Protein AF-A0A7Y2BGX6-F1 (afdb_monomer_lite)

Structure (mmCIF, N/CA/C/O backbone):
data_AF-A0A7Y2BGX6-F1
#
_entry.id   AF-A0A7Y2BGX6-F1
#
loop_
_atom_site.group_PDB
_atom_site.id
_atom_site.type_symbol
_atom_site.label_atom_id
_atom_site.label_alt_id
_atom_site.label_comp_id
_atom_site.label_asym_id
_atom_site.label_entity_id
_atom_site.label_seq_id
_atom_site.pdbx_PDB_ins_code
_atom_site.Cartn_x
_atom_site.Cartn_y
_atom_site.Cartn_z
_atom_site.occupancy
_atom_site.B_iso_or_equiv
_atom_site.auth_seq_id
_atom_site.auth_comp_id
_atom_site.auth_asym_id
_atom_site.auth_atom_id
_atom_site.pdbx_PDB_model_num
ATOM 1 N N . MET A 1 1 ? -21.908 -2.019 11.540 1.00 71.81 1 MET A N 1
ATOM 2 C CA . MET A 1 1 ? -20.590 -1.595 12.063 1.00 71.81 1 MET A CA 1
ATOM 3 C C . MET A 1 1 ? -20.107 -0.478 11.155 1.00 71.81 1 MET A C 1
ATOM 5 O O . MET A 1 1 ? -20.328 -0.612 9.962 1.00 71.81 1 MET A O 1
ATOM 9 N N . LYS A 1 2 ? -19.570 0.630 11.680 1.00 83.19 2 LYS A N 1
ATOM 10 C CA . LYS A 1 2 ? -19.053 1.728 10.845 1.00 83.19 2 LYS A CA 1
ATOM 11 C C . LYS A 1 2 ? -17.544 1.564 10.708 1.00 83.19 2 LYS A C 1
ATOM 13 O O . LYS A 1 2 ? -16.878 1.396 11.729 1.00 83.19 2 LYS A O 1
ATOM 18 N N . ILE A 1 3 ? -17.047 1.589 9.479 1.00 94.38 3 ILE A N 1
ATOM 19 C CA . ILE A 1 3 ? -15.615 1.550 9.178 1.00 94.38 3 ILE A CA 1
ATOM 20 C C . ILE A 1 3 ? -15.182 2.973 8.829 1.00 94.38 3 ILE A C 1
ATOM 22 O O . ILE A 1 3 ? -15.895 3.662 8.109 1.00 94.38 3 ILE A O 1
ATOM 26 N N . LEU A 1 4 ? -14.036 3.409 9.346 1.00 96.56 4 LEU A N 1
ATOM 27 C CA . LEU A 1 4 ? -13.342 4.603 8.877 1.00 96.56 4 LEU A CA 1
ATOM 28 C C . LEU A 1 4 ? -12.047 4.161 8.206 1.00 96.56 4 LEU A C 1
ATOM 30 O O . LEU A 1 4 ? -11.083 3.790 8.878 1.00 96.56 4 LEU A O 1
ATOM 34 N N . ALA A 1 5 ? -12.036 4.191 6.879 1.00 97.50 5 ALA A N 1
ATOM 35 C CA . ALA A 1 5 ? -10.842 3.915 6.103 1.00 97.50 5 ALA A CA 1
ATOM 36 C C . ALA A 1 5 ? -10.111 5.214 5.765 1.00 97.50 5 ALA A C 1
ATOM 38 O O . ALA A 1 5 ? -10.728 6.194 5.351 1.00 97.50 5 ALA A O 1
ATOM 39 N N . THR A 1 6 ? -8.791 5.226 5.912 1.00 97.56 6 THR A N 1
ATOM 40 C CA . THR A 1 6 ? -7.989 6.413 5.607 1.00 97.56 6 THR A CA 1
ATOM 41 C C . THR A 1 6 ? -6.668 6.036 4.965 1.00 97.56 6 THR A C 1
ATOM 43 O O . THR A 1 6 ? -5.988 5.101 5.393 1.00 97.56 6 THR A O 1
ATOM 46 N N . ASP A 1 7 ? -6.282 6.800 3.944 1.00 96.75 7 ASP A N 1
ATOM 47 C CA . ASP A 1 7 ? -4.885 6.832 3.529 1.00 96.75 7 ASP A CA 1
ATOM 48 C C . ASP A 1 7 ? -4.059 7.540 4.612 1.00 96.75 7 ASP A C 1
ATOM 50 O O . ASP A 1 7 ? -4.585 8.328 5.406 1.00 96.75 7 ASP A O 1
ATOM 54 N N . LEU A 1 8 ? -2.764 7.246 4.666 1.00 95.56 8 LEU A N 1
ATOM 55 C CA . LEU A 1 8 ? -1.864 7.840 5.650 1.00 95.56 8 LEU A CA 1
ATOM 56 C C . LEU A 1 8 ? -1.175 9.070 5.074 1.00 95.56 8 LEU A C 1
ATOM 58 O O . LEU A 1 8 ? -1.427 10.195 5.506 1.00 95.56 8 LEU A O 1
ATOM 62 N N . ASP A 1 9 ? -0.313 8.857 4.085 1.00 92.12 9 ASP A N 1
ATOM 63 C CA . ASP A 1 9 ? 0.565 9.891 3.561 1.00 92.12 9 ASP A CA 1
ATOM 64 C C . ASP A 1 9 ? -0.229 11.015 2.892 1.00 92.12 9 ASP A C 1
ATOM 66 O O . ASP A 1 9 ? -0.981 10.801 1.941 1.00 92.12 9 ASP A O 1
ATOM 70 N N . ARG A 1 10 ? -0.022 12.242 3.382 1.00 89.12 10 ARG A N 1
ATOM 71 C CA . ARG A 1 10 ? -0.674 13.469 2.903 1.00 89.12 10 ARG A CA 1
ATOM 72 C C . ARG A 1 10 ? -2.207 13.442 2.997 1.00 89.12 10 ARG A C 1
ATOM 74 O O . ARG A 1 10 ? -2.858 14.211 2.295 1.00 89.12 10 ARG A O 1
ATOM 81 N N . THR A 1 11 ? -2.759 12.572 3.844 1.00 93.12 11 THR A N 1
ATOM 82 C CA . THR A 1 11 ? -4.194 12.500 4.158 1.00 93.12 11 THR A CA 1
ATOM 83 C C . THR A 1 11 ? -4.394 12.621 5.663 1.00 93.12 11 THR A C 1
ATOM 85 O O . THR A 1 11 ? -4.787 13.684 6.130 1.00 93.12 11 THR A O 1
ATOM 88 N N . LEU A 1 12 ? -4.062 11.574 6.426 1.00 95.56 12 LEU A N 1
ATOM 89 C CA . LEU A 1 12 ? -4.092 11.623 7.888 1.00 95.56 12 LEU A CA 1
ATOM 90 C C . LEU A 1 12 ? -2.796 12.202 8.458 1.00 95.56 12 LEU A C 1
ATOM 92 O O . LEU A 1 12 ? -2.822 13.017 9.375 1.00 95.56 12 LEU A O 1
ATOM 96 N N . LEU A 1 13 ? -1.651 11.775 7.918 1.00 94.69 13 LEU A N 1
ATOM 97 C CA . LEU A 1 13 ? -0.353 12.180 8.436 1.00 94.69 13 LEU A CA 1
ATOM 98 C C . LEU A 1 13 ? 0.013 13.582 7.931 1.00 94.69 13 LEU A C 1
ATOM 100 O O . LEU A 1 13 ? -0.061 13.832 6.720 1.00 94.69 13 LEU A O 1
ATOM 104 N N . PRO A 1 14 ? 0.501 14.474 8.813 1.00 92.38 14 PRO A N 1
ATOM 105 C CA . PRO A 1 14 ? 0.907 15.839 8.478 1.00 92.38 14 PRO A CA 1
ATOM 106 C C . PRO A 1 14 ? 2.277 15.873 7.786 1.00 92.38 14 PRO A C 1
ATOM 108 O O . PRO A 1 14 ? 3.202 16.580 8.173 1.00 92.38 14 PRO A O 1
ATOM 111 N N . ASN A 1 15 ? 2.432 15.057 6.749 1.00 89.25 15 ASN A N 1
ATOM 112 C CA . ASN A 1 15 ? 3.689 14.825 6.061 1.00 89.25 15 ASN A CA 1
ATOM 113 C C . ASN A 1 15 ? 3.653 15.353 4.602 1.00 89.25 15 ASN A C 1
ATOM 115 O O . ASN A 1 15 ? 4.488 15.017 3.757 1.00 89.25 15 ASN A O 1
ATOM 119 N N . GLY A 1 16 ? 2.698 16.239 4.317 1.00 86.50 16 GLY A N 1
ATOM 120 C CA . GLY A 1 16 ? 2.618 17.024 3.087 1.00 86.50 16 GLY A CA 1
ATOM 121 C C . GLY A 1 16 ? 3.375 18.352 3.161 1.00 86.50 16 GLY A C 1
ATOM 122 O O . GLY A 1 16 ? 4.200 18.572 4.038 1.00 86.50 16 GLY A O 1
ATOM 123 N N . HIS A 1 17 ? 3.087 19.231 2.201 1.00 84.69 17 HIS A N 1
ATOM 124 C CA . HIS A 1 17 ? 3.597 20.608 2.155 1.00 84.69 17 HIS A CA 1
ATOM 125 C C . HIS A 1 17 ? 2.660 21.618 2.837 1.00 84.69 17 HIS A C 1
ATOM 127 O O . HIS A 1 17 ? 3.011 22.788 2.962 1.00 84.69 17 HIS A O 1
ATOM 133 N N . TRP A 1 18 ? 1.461 21.180 3.225 1.00 85.31 18 TRP A N 1
ATOM 134 C CA . TRP A 1 18 ? 0.474 22.005 3.912 1.00 85.31 18 TRP A CA 1
ATOM 135 C C . TRP A 1 18 ? 0.795 22.104 5.400 1.00 85.31 18 TRP A C 1
ATOM 137 O O . TRP A 1 18 ? 1.316 21.157 5.991 1.00 85.31 18 TRP A O 1
ATOM 147 N N . GLU A 1 19 ? 0.458 23.247 5.994 1.00 89.56 19 GLU A N 1
ATOM 148 C CA . GLU A 1 19 ? 0.532 23.435 7.439 1.00 89.56 19 GLU A CA 1
ATOM 149 C C . GLU A 1 19 ? -0.406 22.447 8.141 1.00 89.56 19 GLU A C 1
ATOM 151 O O . GLU A 1 19 ? -1.553 22.253 7.734 1.00 89.56 19 GLU A O 1
ATOM 156 N N . ALA A 1 20 ? 0.114 21.791 9.172 1.00 90.31 20 ALA A N 1
ATOM 157 C CA . ALA A 1 20 ? -0.626 20.812 9.942 1.00 90.31 20 ALA A CA 1
ATOM 158 C C . ALA A 1 20 ? -1.465 21.500 11.017 1.00 90.31 20 ALA A C 1
ATOM 160 O O . ALA A 1 20 ? -0.958 22.363 11.734 1.00 90.31 20 ALA A O 1
ATOM 161 N N . ASP A 1 21 ? -2.711 21.061 11.192 1.00 93.25 21 ASP A N 1
ATOM 162 C CA . ASP A 1 21 ? -3.453 21.384 12.406 1.00 93.25 21 ASP A CA 1
ATOM 163 C C . ASP A 1 21 ? -2.828 20.604 13.580 1.00 93.25 21 ASP A C 1
ATOM 165 O O . ASP A 1 21 ? -2.832 19.365 13.561 1.00 93.25 21 ASP A O 1
ATOM 169 N N . PRO A 1 22 ? -2.287 21.290 14.606 1.00 92.56 22 PRO A N 1
ATOM 170 C CA . PRO A 1 22 ? -1.609 20.638 15.721 1.00 92.56 22 PRO A CA 1
ATOM 171 C C . PRO A 1 22 ? -2.530 19.738 16.561 1.00 92.56 22 PRO A C 1
ATOM 173 O O . PRO A 1 22 ? -2.028 18.928 17.338 1.00 92.56 22 PRO A O 1
ATOM 176 N N . GLN A 1 23 ? -3.856 19.858 16.432 1.00 96.00 23 GLN A N 1
ATOM 177 C CA . GLN A 1 23 ? -4.830 19.055 17.177 1.00 96.00 23 GLN A CA 1
ATOM 178 C C . GLN A 1 23 ? -5.384 17.871 16.379 1.00 96.00 23 GLN A C 1
ATOM 180 O O . GLN A 1 23 ? -5.969 16.972 16.980 1.00 96.00 23 GLN A O 1
ATOM 185 N N . ALA A 1 24 ? -5.192 17.821 15.056 1.00 95.94 24 ALA A N 1
ATOM 186 C CA . ALA A 1 24 ? -5.870 16.847 14.196 1.00 95.94 24 ALA A CA 1
ATOM 187 C C . ALA A 1 24 ? -5.604 15.385 14.591 1.00 95.94 24 ALA A C 1
ATOM 189 O O . ALA A 1 24 ? -6.547 14.605 14.700 1.00 95.94 24 ALA A O 1
ATOM 190 N N . ILE A 1 25 ? -4.345 15.012 14.849 1.00 97.44 25 ILE A N 1
ATOM 191 C CA . ILE A 1 25 ? -4.000 13.636 15.245 1.00 97.44 25 ILE A CA 1
ATOM 192 C C . ILE A 1 25 ? -4.562 13.297 16.630 1.00 97.44 25 ILE A C 1
ATOM 194 O O . ILE A 1 25 ? -5.117 12.216 16.821 1.00 97.44 25 ILE A O 1
ATOM 198 N N . ALA A 1 26 ? -4.463 14.225 17.586 1.00 97.75 26 ALA A N 1
ATOM 199 C CA . ALA A 1 26 ? -4.995 14.023 18.930 1.00 97.75 26 ALA A CA 1
ATOM 200 C C . ALA A 1 26 ? -6.518 13.814 18.898 1.00 97.75 26 ALA A C 1
ATOM 202 O O . ALA A 1 26 ? -7.012 12.840 19.464 1.00 97.75 26 ALA A O 1
ATOM 203 N N . LEU A 1 27 ? -7.237 14.662 18.158 1.00 97.88 27 LEU A N 1
ATOM 204 C CA . LEU A 1 27 ? -8.684 14.555 17.971 1.00 97.88 27 LEU A CA 1
ATOM 205 C C . LEU A 1 27 ? -9.074 13.283 17.212 1.00 97.88 27 LEU A C 1
ATOM 207 O O . LEU A 1 27 ? -10.037 12.623 17.589 1.00 97.88 27 LEU A O 1
ATOM 211 N N . PHE A 1 28 ? -8.330 12.901 16.169 1.00 97.94 28 PHE A N 1
ATOM 212 C CA . PHE A 1 28 ? -8.563 11.644 15.454 1.00 97.94 28 PHE A CA 1
ATOM 213 C C . PHE A 1 28 ? -8.460 10.442 16.400 1.00 97.94 28 PHE A C 1
ATOM 215 O O . PHE A 1 28 ? -9.344 9.582 16.417 1.00 97.94 28 PHE A O 1
ATOM 222 N N . ASN A 1 29 ? -7.409 10.394 17.221 1.00 98.00 29 ASN A N 1
ATOM 223 C CA . ASN A 1 29 ? -7.216 9.329 18.198 1.00 98.00 29 A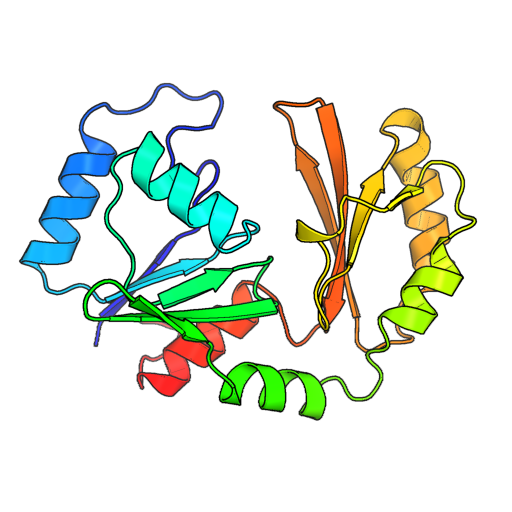SN A CA 1
ATOM 224 C C . ASN A 1 29 ? -8.354 9.300 19.226 1.00 98.00 29 ASN A C 1
ATOM 226 O O . ASN A 1 29 ? -8.940 8.244 19.453 1.00 98.00 29 ASN A O 1
ATOM 230 N N . GLU A 1 30 ? -8.678 10.450 19.821 1.00 98.06 30 GLU A N 1
ATOM 231 C CA . GLU A 1 30 ? -9.719 10.582 20.844 1.00 98.06 30 GLU A CA 1
ATOM 232 C C . GLU A 1 30 ? -11.091 10.158 20.309 1.00 98.06 30 GLU A C 1
ATOM 234 O O . GLU A 1 30 ? -11.703 9.231 20.840 1.00 98.06 30 GLU A O 1
ATOM 239 N N . LEU A 1 31 ? -11.535 10.758 19.202 1.0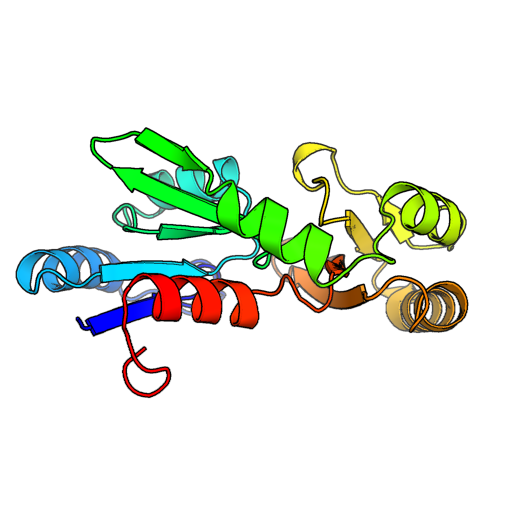0 97.12 31 LEU A N 1
ATOM 240 C CA . LEU A 1 31 ? -12.875 10.541 18.655 1.00 97.12 31 LEU A CA 1
ATOM 241 C C . LEU A 1 31 ? -13.070 9.114 18.133 1.00 97.12 31 LEU A C 1
ATOM 243 O O . LEU A 1 31 ? -14.149 8.536 18.282 1.00 97.12 31 LEU A O 1
ATOM 247 N N . THR A 1 32 ? -12.043 8.511 17.525 1.00 96.81 32 THR A N 1
ATOM 248 C CA . THR A 1 32 ? -12.155 7.123 17.048 1.00 96.81 32 THR A CA 1
ATOM 249 C C . THR A 1 32 ? -12.242 6.129 18.202 1.00 96.81 32 THR A C 1
ATOM 251 O O . THR A 1 32 ? -12.988 5.156 18.092 1.00 96.81 32 THR A O 1
ATOM 254 N N . VAL A 1 33 ? -11.539 6.370 19.316 1.00 95.38 33 VAL A N 1
ATOM 255 C CA . VAL A 1 33 ? -11.660 5.556 20.536 1.00 95.38 33 VAL A CA 1
ATOM 256 C C . VAL A 1 33 ? -13.019 5.770 21.201 1.00 95.38 33 VAL A C 1
ATOM 258 O O . VAL A 1 33 ? -13.712 4.791 21.470 1.00 95.38 33 VAL A O 1
ATOM 261 N N . GLU A 1 34 ? -13.424 7.023 21.428 1.00 96.44 34 GLU A N 1
ATOM 262 C CA . GLU A 1 34 ? -14.679 7.372 22.111 1.00 96.44 34 GLU A CA 1
ATOM 263 C C . GLU A 1 34 ? -15.897 6.746 21.420 1.00 96.44 34 GLU A C 1
ATOM 265 O O . GLU A 1 34 ? -16.788 6.199 22.072 1.00 96.44 34 GLU A O 1
ATOM 270 N N . HIS A 1 35 ? -15.916 6.769 20.087 1.00 94.75 35 HIS A N 1
ATOM 271 C CA . HIS A 1 35 ? -17.014 6.210 19.306 1.00 94.75 35 HIS A CA 1
ATOM 272 C C . HIS A 1 35 ? -16.872 4.716 18.991 1.00 94.75 35 HIS A C 1
ATOM 274 O O . HIS A 1 35 ? -17.740 4.171 18.303 1.00 94.75 35 HIS A O 1
ATOM 280 N N . GLY A 1 36 ? -15.806 4.049 19.451 1.00 93.62 36 GLY A N 1
ATOM 281 C CA . GLY A 1 36 ? -15.526 2.655 19.093 1.00 93.62 36 GLY A CA 1
ATOM 282 C C . GLY A 1 36 ? -15.468 2.447 17.576 1.00 93.62 36 GLY A C 1
ATOM 283 O O . GLY A 1 36 ? -16.001 1.467 17.056 1.00 93.62 36 GLY A O 1
ATOM 284 N N . THR A 1 37 ? -14.908 3.422 16.855 1.00 94.94 37 THR A N 1
ATOM 285 C CA . THR A 1 37 ? -14.811 3.397 15.392 1.00 94.94 37 THR A CA 1
ATOM 286 C C . THR A 1 37 ? -13.795 2.348 14.972 1.00 94.94 37 THR A C 1
ATOM 288 O O . THR A 1 37 ? -12.675 2.354 15.474 1.00 94.94 37 THR A O 1
ATOM 291 N N . PHE A 1 38 ? -14.171 1.497 14.016 1.00 96.56 38 PHE A N 1
ATOM 292 C CA . PHE A 1 38 ? -13.247 0.543 13.418 1.00 96.56 38 PHE A CA 1
ATOM 293 C C . PHE A 1 38 ? -12.412 1.235 12.344 1.00 96.56 38 PHE A C 1
ATOM 295 O O . PHE A 1 38 ? -12.936 1.635 11.300 1.00 96.56 38 PHE A O 1
ATOM 302 N N . VAL A 1 39 ? -11.128 1.416 12.615 1.00 97.88 39 VAL A N 1
ATOM 303 C CA . VAL A 1 39 ? -10.200 2.179 11.785 1.00 97.88 39 VAL A CA 1
ATOM 304 C C . VAL A 1 39 ? -9.405 1.237 10.891 1.00 97.88 39 VAL A C 1
ATOM 306 O O . VAL A 1 39 ? -8.780 0.285 11.358 1.00 97.88 39 VAL A O 1
ATOM 309 N N . VAL A 1 40 ? -9.375 1.549 9.596 1.00 98.50 40 VAL A N 1
ATOM 310 C CA . VAL A 1 40 ? -8.575 0.831 8.602 1.00 98.50 40 VAL A CA 1
ATOM 311 C C . VAL A 1 40 ? -7.580 1.797 7.971 1.00 98.50 40 VAL A C 1
ATOM 313 O O . VAL A 1 40 ? -7.966 2.775 7.329 1.00 98.50 40 VAL A O 1
ATOM 316 N N . TYR A 1 41 ? -6.287 1.520 8.115 1.00 98.69 41 TYR A N 1
ATOM 317 C CA . TYR A 1 41 ? -5.254 2.249 7.378 1.00 98.69 41 TYR A CA 1
ATOM 318 C C . TYR A 1 41 ? -5.039 1.606 6.017 1.00 98.69 41 TYR A C 1
ATOM 320 O O . TYR A 1 41 ? -4.803 0.405 5.929 1.00 98.69 41 TYR A O 1
ATOM 328 N N . VAL A 1 42 ? -5.106 2.408 4.955 1.00 98.19 42 VAL A N 1
ATOM 329 C CA . VAL A 1 42 ? -4.964 1.954 3.567 1.00 98.19 42 VAL A CA 1
ATOM 330 C C . VAL A 1 42 ? -3.805 2.698 2.905 1.00 98.19 42 VAL A C 1
ATOM 332 O O . VAL A 1 42 ? -3.977 3.751 2.295 1.00 98.19 42 VAL A O 1
ATOM 335 N N . THR A 1 43 ? -2.593 2.155 3.023 1.00 96.88 43 THR A N 1
ATOM 336 C CA . THR A 1 43 ? -1.341 2.872 2.737 1.00 96.88 43 THR A CA 1
ATOM 337 C C . THR A 1 43 ? -0.426 2.136 1.754 1.00 96.88 43 THR A C 1
ATOM 339 O O . THR A 1 43 ? -0.519 0.930 1.536 1.00 96.88 43 THR A O 1
ATOM 342 N N . GLY A 1 44 ? 0.471 2.893 1.115 1.00 94.62 44 GLY A N 1
ATOM 343 C CA . GLY A 1 44 ? 1.578 2.336 0.334 1.00 94.62 44 GLY A CA 1
ATOM 344 C C . GLY A 1 44 ? 2.735 1.815 1.196 1.00 94.62 44 GLY A C 1
ATOM 345 O O . GLY A 1 44 ? 3.560 1.047 0.699 1.00 94.62 44 GLY A O 1
ATOM 346 N N . ARG A 1 45 ? 2.785 2.220 2.474 1.00 94.75 45 ARG A N 1
ATOM 347 C CA . ARG A 1 45 ? 3.802 1.811 3.448 1.00 94.75 45 ARG A CA 1
ATOM 348 C C . ARG A 1 45 ? 3.729 0.311 3.727 1.00 94.75 45 ARG A C 1
ATOM 350 O O . ARG A 1 45 ? 2.643 -0.265 3.788 1.00 94.75 45 ARG A O 1
ATOM 357 N N . ASN A 1 46 ? 4.892 -0.300 3.936 1.00 96.00 46 ASN A N 1
ATOM 358 C CA . ASN A 1 46 ? 4.981 -1.621 4.553 1.00 96.00 46 ASN A CA 1
ATOM 359 C C . ASN A 1 46 ? 4.730 -1.506 6.074 1.00 96.00 46 ASN A C 1
ATOM 361 O O . ASN A 1 46 ? 4.512 -0.407 6.601 1.00 96.00 46 ASN A O 1
ATOM 365 N N . LEU A 1 47 ? 4.739 -2.638 6.782 1.00 97.12 47 LEU A N 1
ATOM 366 C CA . LEU A 1 47 ? 4.487 -2.668 8.227 1.00 97.12 47 LEU A CA 1
ATOM 367 C C . LEU A 1 47 ? 5.482 -1.795 9.007 1.00 97.12 47 LEU A C 1
ATOM 369 O O . LEU A 1 47 ? 5.062 -0.944 9.784 1.00 97.12 47 LEU A O 1
ATOM 373 N N . ASP A 1 48 ? 6.780 -1.944 8.747 1.00 96.88 48 ASP A N 1
ATOM 374 C CA . ASP A 1 48 ? 7.827 -1.230 9.485 1.00 96.88 48 ASP A CA 1
ATOM 375 C C . ASP A 1 48 ? 7.738 0.291 9.292 1.00 96.88 48 ASP A C 1
ATOM 377 O O . ASP A 1 48 ? 7.895 1.063 10.237 1.00 96.88 48 ASP A O 1
ATOM 381 N N . LEU A 1 49 ? 7.450 0.749 8.070 1.00 95.75 49 LEU A N 1
ATOM 382 C CA . LEU A 1 49 ? 7.228 2.167 7.772 1.00 95.75 49 LEU A CA 1
ATOM 383 C C . LEU A 1 49 ? 5.921 2.698 8.363 1.00 95.75 49 LEU A C 1
ATOM 385 O O . LEU A 1 49 ? 5.804 3.906 8.582 1.00 95.75 49 LEU A O 1
ATOM 389 N N . THR A 1 50 ? 4.936 1.827 8.575 1.00 97.88 50 THR A N 1
ATOM 390 C CA . THR A 1 50 ? 3.677 2.181 9.235 1.00 97.88 50 THR A CA 1
ATOM 391 C C . THR A 1 50 ? 3.896 2.334 10.737 1.00 97.88 50 THR A C 1
ATOM 393 O O . THR A 1 50 ? 3.509 3.360 11.282 1.00 97.88 50 THR A O 1
ATOM 396 N N . GLU A 1 51 ? 4.597 1.399 11.383 1.00 98.19 51 GLU A N 1
ATOM 397 C CA . GLU A 1 51 ? 4.975 1.496 12.802 1.00 98.19 51 GLU A CA 1
ATOM 398 C C . GLU A 1 51 ? 5.808 2.748 13.088 1.00 98.19 51 GLU A C 1
ATOM 400 O O . GLU A 1 51 ? 5.474 3.519 13.983 1.00 98.19 51 GLU A O 1
ATOM 405 N N . LYS A 1 52 ? 6.825 3.030 12.262 1.00 97.88 52 LYS A N 1
ATOM 406 C CA . LYS A 1 52 ? 7.619 4.263 12.391 1.00 97.88 52 LYS A CA 1
ATOM 407 C C . LYS A 1 52 ? 6.762 5.522 12.286 1.00 97.88 52 LYS A C 1
ATOM 409 O O . LYS A 1 52 ? 7.001 6.472 13.016 1.00 97.88 52 LYS A O 1
ATOM 414 N N . ALA A 1 53 ? 5.769 5.542 11.394 1.00 97.12 53 ALA A N 1
ATOM 415 C CA . ALA A 1 53 ? 4.858 6.680 11.278 1.00 97.12 53 ALA A CA 1
ATOM 416 C C . ALA A 1 53 ? 3.909 6.794 12.477 1.00 97.12 53 ALA A C 1
ATOM 418 O O . ALA A 1 53 ? 3.632 7.899 12.933 1.00 97.12 53 ALA A O 1
ATOM 419 N N . ILE A 1 54 ? 3.412 5.667 12.985 1.00 98.06 54 ILE A N 1
ATOM 420 C CA . ILE A 1 54 ? 2.601 5.621 14.203 1.00 98.06 54 ILE A CA 1
ATOM 421 C C . ILE A 1 54 ? 3.379 6.227 15.376 1.00 98.06 54 ILE A C 1
ATOM 423 O O . ILE A 1 54 ? 2.865 7.116 16.052 1.00 98.06 54 ILE A O 1
ATOM 427 N N . GLU A 1 55 ? 4.638 5.825 15.555 1.00 98.12 55 GLU A N 1
ATOM 428 C CA . GLU A 1 55 ? 5.526 6.362 16.588 1.00 98.12 55 GLU A CA 1
ATOM 429 C C . GLU A 1 55 ? 5.860 7.847 16.363 1.00 98.12 55 GLU A C 1
ATOM 431 O O . GLU A 1 55 ? 5.721 8.655 17.279 1.00 98.12 55 GLU A O 1
ATOM 436 N N . GLU A 1 56 ? 6.254 8.226 15.142 1.00 96.94 56 GLU A N 1
ATOM 437 C CA . GLU A 1 56 ? 6.667 9.592 14.788 1.00 96.94 56 GLU A CA 1
ATOM 438 C C . GLU A 1 56 ? 5.533 10.609 14.958 1.00 96.94 56 GLU A C 1
ATOM 440 O O . GLU A 1 56 ? 5.739 11.686 15.517 1.00 96.94 56 GLU A O 1
ATOM 445 N N . PHE A 1 57 ? 4.336 10.284 14.463 1.00 96.38 57 PHE A N 1
ATOM 446 C CA . PHE A 1 57 ? 3.204 11.212 14.444 1.00 96.38 57 PHE A CA 1
ATOM 447 C C . PHE A 1 57 ? 2.275 11.054 15.650 1.00 96.38 57 PHE A C 1
ATOM 449 O O . PHE A 1 57 ? 1.374 11.872 15.824 1.00 96.38 57 PHE A O 1
ATOM 456 N N . GLY A 1 58 ? 2.466 10.021 16.476 1.00 97.06 58 GLY A N 1
ATOM 457 C CA . GLY A 1 58 ? 1.614 9.740 17.631 1.00 97.06 58 GLY A CA 1
ATOM 458 C C . GLY A 1 58 ? 0.171 9.397 17.255 1.00 97.06 58 GLY A C 1
ATOM 459 O O . GLY A 1 58 ? -0.741 9.586 18.060 1.00 97.06 58 GLY A O 1
ATOM 460 N N . VAL A 1 59 ? -0.067 8.933 16.026 1.00 97.81 59 VAL A N 1
ATOM 461 C CA . VAL A 1 59 ? -1.388 8.460 15.601 1.00 97.81 59 VAL A CA 1
ATOM 462 C C . VAL A 1 59 ? -1.632 7.071 16.188 1.00 97.81 59 VAL A C 1
ATOM 464 O O . VAL A 1 59 ? -0.709 6.271 16.278 1.00 97.81 59 VAL A O 1
ATOM 467 N N . ARG A 1 60 ? -2.856 6.756 16.616 1.00 9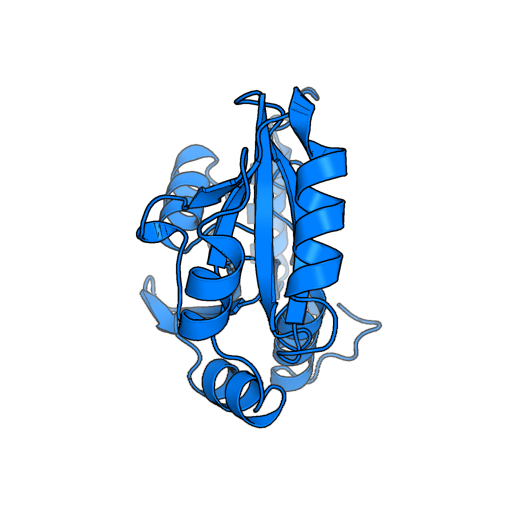7.38 60 ARG A N 1
ATOM 468 C CA . ARG A 1 60 ? -3.170 5.441 17.191 1.00 97.38 60 ARG A CA 1
ATOM 469 C C . ARG A 1 60 ? -2.918 4.312 16.190 1.00 97.38 60 ARG A C 1
ATOM 471 O O . ARG A 1 60 ? -3.002 4.510 14.976 1.00 97.38 60 ARG A O 1
ATOM 478 N N . HIS A 1 61 ? -2.724 3.097 16.692 1.00 98.44 61 HIS A N 1
ATOM 479 C CA . HIS A 1 61 ? -2.820 1.904 15.855 1.00 98.44 61 HIS A CA 1
ATOM 480 C C . HIS A 1 61 ? -4.249 1.748 15.292 1.00 98.44 61 HIS A C 1
ATOM 482 O O . HIS A 1 61 ? -5.225 2.028 16.009 1.00 98.44 61 HIS A O 1
ATOM 488 N N . PRO A 1 62 ? -4.390 1.334 14.018 1.00 98.25 62 PRO A N 1
ATOM 489 C CA . PRO A 1 62 ? -5.681 0.992 13.434 1.00 98.25 62 PRO A CA 1
ATOM 490 C C . PRO A 1 62 ? -6.098 -0.412 13.889 1.00 98.25 62 PRO A C 1
ATOM 492 O O . PRO A 1 62 ? -5.278 -1.161 14.412 1.00 98.25 62 PRO A O 1
ATOM 495 N N . ASP A 1 63 ? -7.338 -0.806 13.624 1.00 98.19 63 ASP A N 1
ATOM 496 C CA . ASP A 1 63 ? -7.769 -2.195 13.810 1.00 98.19 63 ASP A CA 1
ATOM 497 C C . ASP A 1 63 ? -7.239 -3.090 12.674 1.00 98.19 63 ASP A C 1
ATOM 499 O O . ASP A 1 63 ? -6.880 -4.253 12.883 1.00 98.19 63 ASP A O 1
ATOM 503 N N . VAL A 1 64 ? -7.136 -2.533 11.459 1.00 98.50 64 VAL A N 1
ATOM 504 C CA . VAL A 1 64 ? -6.605 -3.220 10.272 1.00 98.50 64 VAL A CA 1
ATOM 505 C C . VAL A 1 64 ? -5.651 -2.321 9.490 1.00 98.50 64 VAL A C 1
ATOM 507 O O . VAL A 1 64 ? -5.911 -1.140 9.263 1.00 98.50 64 VAL A O 1
ATOM 510 N N . LEU A 1 65 ? -4.561 -2.912 9.008 1.00 98.75 65 LEU A N 1
ATOM 511 C CA . LEU A 1 65 ? -3.628 -2.313 8.063 1.00 98.75 65 LEU A CA 1
ATOM 512 C C . LEU A 1 65 ? -3.740 -3.015 6.707 1.00 98.75 65 LEU A C 1
ATOM 514 O O . LEU A 1 65 ? -3.313 -4.158 6.561 1.00 98.75 65 LEU A O 1
ATOM 518 N N . CYS A 1 66 ? -4.248 -2.297 5.709 1.00 98.62 66 CYS A N 1
ATOM 519 C CA . CYS A 1 66 ? -4.050 -2.587 4.292 1.00 98.62 66 CYS A CA 1
ATOM 520 C C . CYS A 1 66 ? -2.751 -1.895 3.847 1.00 98.62 66 CYS A C 1
ATOM 522 O O . CYS A 1 66 ? -2.749 -0.714 3.485 1.00 98.62 66 CYS A O 1
ATOM 524 N N . GLY A 1 67 ? -1.636 -2.615 3.949 1.00 97.69 67 GLY A N 1
ATOM 525 C CA . GLY A 1 67 ? -0.297 -2.112 3.645 1.00 97.69 67 GLY A CA 1
ATOM 526 C C . GLY A 1 67 ? 0.137 -2.431 2.220 1.00 97.69 67 GLY A C 1
ATOM 527 O O . GLY A 1 67 ? -0.579 -3.081 1.455 1.00 97.69 67 GLY A O 1
ATOM 528 N N . ASP A 1 68 ? 1.338 -1.985 1.858 1.00 97.06 68 ASP A N 1
ATOM 529 C CA . ASP A 1 68 ? 1.986 -2.332 0.591 1.00 97.06 68 ASP A CA 1
ATOM 530 C C . ASP A 1 68 ? 1.086 -2.088 -0.632 1.00 97.06 68 ASP A C 1
ATOM 532 O O . ASP A 1 68 ? 0.972 -2.927 -1.525 1.00 97.06 68 ASP A O 1
ATOM 536 N N . VAL A 1 69 ? 0.411 -0.933 -0.659 1.00 96.50 69 VAL A N 1
ATOM 537 C CA . VAL A 1 69 ? -0.517 -0.528 -1.735 1.00 96.50 69 VAL A CA 1
ATOM 538 C C . VAL A 1 69 ? -1.735 -1.468 -1.852 1.00 96.50 69 VAL A C 1
ATOM 540 O O . VAL A 1 69 ? -2.386 -1.539 -2.890 1.00 96.50 69 VAL A O 1
ATOM 543 N N . GLY A 1 70 ? -2.084 -2.157 -0.762 1.00 97.12 70 GLY A N 1
ATOM 544 C CA . GLY A 1 70 ? -3.187 -3.119 -0.677 1.00 97.12 70 GLY A CA 1
ATOM 545 C C . GLY A 1 70 ? -2.784 -4.570 -0.947 1.00 97.12 70 GLY A C 1
ATOM 546 O O . GLY A 1 70 ? -3.644 -5.438 -1.041 1.00 97.12 70 GLY A O 1
ATOM 547 N N . THR A 1 71 ? -1.490 -4.867 -1.064 1.00 97.81 71 THR A N 1
ATOM 548 C CA . THR A 1 71 ? -1.017 -6.246 -1.289 1.00 97.81 71 THR A CA 1
ATOM 549 C C . THR A 1 71 ? -0.837 -7.047 -0.011 1.00 97.81 71 THR A C 1
ATOM 551 O O . THR A 1 71 ? -0.690 -8.264 -0.074 1.00 97.81 71 THR A O 1
ATOM 554 N N . THR A 1 72 ? -0.912 -6.394 1.150 1.00 98.19 72 THR A N 1
ATOM 555 C CA . THR A 1 72 ? -0.886 -7.060 2.450 1.00 98.19 72 THR A CA 1
ATOM 556 C C . THR A 1 72 ? -2.021 -6.563 3.340 1.00 98.19 72 THR A C 1
ATOM 558 O O . THR A 1 72 ? -2.357 -5.378 3.332 1.00 98.19 72 THR A O 1
ATOM 561 N N . ILE A 1 73 ? -2.607 -7.471 4.125 1.00 98.69 73 ILE A N 1
ATOM 562 C CA . ILE A 1 73 ? -3.614 -7.156 5.144 1.00 98.69 73 ILE A CA 1
ATOM 563 C C . ILE A 1 73 ? -3.155 -7.737 6.479 1.00 98.69 73 ILE A C 1
ATOM 565 O O . ILE A 1 73 ? -2.712 -8.887 6.550 1.00 98.69 73 ILE A O 1
ATOM 569 N N . ARG A 1 74 ? -3.222 -6.925 7.537 1.00 98.62 74 ARG A N 1
ATOM 570 C CA . ARG A 1 74 ? -2.900 -7.329 8.911 1.00 98.62 74 ARG A CA 1
ATOM 571 C C . ARG A 1 74 ? -3.928 -6.778 9.886 1.00 98.62 74 ARG A C 1
ATOM 573 O O . ARG A 1 74 ? -4.322 -5.623 9.757 1.00 98.62 74 ARG A O 1
ATOM 580 N N . THR A 1 75 ? -4.298 -7.568 10.883 1.00 98.38 75 THR A N 1
ATOM 581 C CA . THR A 1 75 ? -5.103 -7.116 12.024 1.00 98.38 75 THR A CA 1
ATOM 582 C C . THR A 1 75 ? -4.188 -6.752 13.184 1.00 98.38 75 THR A C 1
ATOM 584 O O . THR A 1 75 ? -3.193 -7.447 13.424 1.00 98.38 75 THR A O 1
ATOM 587 N N . TYR A 1 76 ? -4.524 -5.689 13.907 1.00 98.25 76 TYR A N 1
ATOM 588 C CA . TYR A 1 76 ? -3.849 -5.320 15.146 1.00 98.25 76 TYR A CA 1
ATOM 589 C C . TYR A 1 76 ? -4.728 -5.682 16.337 1.00 98.25 76 TYR A C 1
ATOM 591 O O . TYR A 1 76 ? -5.853 -5.202 16.443 1.00 98.25 76 TYR A O 1
ATOM 599 N N . ASP A 1 77 ? -4.215 -6.518 17.234 1.00 95.69 77 ASP A N 1
ATOM 600 C CA . ASP A 1 77 ? -4.912 -6.879 18.467 1.00 95.69 77 ASP A CA 1
ATOM 601 C C . ASP A 1 77 ? -3.911 -7.137 19.596 1.00 95.69 77 ASP A C 1
ATOM 603 O O . ASP A 1 77 ? -2.838 -7.704 19.373 1.00 95.69 77 ASP A O 1
ATOM 607 N N . GLU A 1 78 ? -4.242 -6.686 20.806 1.00 93.56 78 GLU A N 1
ATOM 608 C CA . GLU A 1 78 ? -3.402 -6.810 22.010 1.00 93.56 78 GLU A CA 1
ATOM 609 C C . GLU A 1 78 ? -1.914 -6.451 21.797 1.00 93.56 78 GLU A C 1
ATOM 611 O O . GLU A 1 78 ? -1.007 -7.116 22.308 1.00 93.56 78 GLU A O 1
ATOM 616 N N . GLY A 1 79 ? -1.636 -5.407 21.011 1.00 94.38 79 GLY A N 1
ATOM 617 C CA . GLY A 1 79 ? -0.266 -4.969 20.742 1.00 94.38 79 GLY A CA 1
ATOM 618 C C . GLY A 1 79 ? 0.490 -5.804 19.704 1.00 94.38 79 GLY A C 1
ATOM 619 O O . GLY A 1 79 ? 1.712 -5.692 19.608 1.00 94.38 79 GLY A O 1
ATOM 620 N N . ARG A 1 80 ? -0.194 -6.675 18.952 1.00 97.00 80 ARG A N 1
ATOM 621 C CA . ARG A 1 80 ? 0.421 -7.586 17.979 1.00 97.00 80 ARG A CA 1
ATOM 622 C C . ARG A 1 80 ? -0.242 -7.489 16.613 1.00 97.00 80 ARG A C 1
ATOM 624 O O . ARG A 1 80 ? -1.461 -7.438 16.492 1.00 97.00 80 ARG A O 1
ATOM 631 N N . TRP A 1 81 ? 0.588 -7.572 15.577 1.00 98.25 81 TRP A N 1
ATOM 632 C CA . TRP A 1 81 ? 0.139 -7.712 14.197 1.00 98.25 81 TRP A CA 1
ATOM 633 C C . TRP A 1 81 ? -0.007 -9.174 13.807 1.00 98.25 81 TRP A C 1
ATOM 635 O O . TRP A 1 81 ? 0.929 -9.958 13.968 1.00 98.25 81 TRP A O 1
ATOM 645 N N . THR A 1 82 ? -1.147 -9.512 13.215 1.00 98.31 82 THR A N 1
ATOM 646 C CA . THR A 1 82 ? -1.391 -10.834 12.631 1.00 98.31 82 THR A CA 1
ATOM 647 C C . THR A 1 82 ? -1.683 -10.681 11.138 1.00 98.31 82 THR A C 1
ATOM 649 O O . THR A 1 82 ? -2.570 -9.905 10.786 1.00 98.31 82 THR A O 1
ATOM 652 N N . PRO A 1 83 ? -0.944 -11.358 10.239 1.00 97.88 83 PRO A N 1
ATOM 653 C CA . PRO A 1 83 ? -1.256 -11.345 8.812 1.00 97.88 83 PRO A CA 1
ATOM 654 C C . PRO A 1 83 ? -2.571 -12.072 8.523 1.00 97.88 83 PRO A C 1
ATOM 656 O O . PRO A 1 83 ? -2.899 -13.041 9.205 1.00 97.88 83 PRO A O 1
ATOM 659 N N . ASP A 1 84 ? -3.288 -11.634 7.489 1.00 98.00 84 ASP A N 1
ATOM 660 C CA . ASP A 1 84 ? -4.485 -12.311 6.987 1.00 98.00 84 ASP A CA 1
ATOM 661 C C . ASP A 1 84 ? -4.116 -13.310 5.867 1.00 98.00 84 ASP A C 1
ATOM 663 O O . ASP A 1 84 ? -3.924 -12.911 4.715 1.00 98.00 84 ASP A O 1
ATOM 667 N N . PRO A 1 85 ? -4.023 -14.625 6.153 1.00 97.12 85 PRO A N 1
ATOM 668 C CA . PRO A 1 85 ? -3.726 -15.626 5.126 1.00 97.12 85 PRO A CA 1
ATOM 669 C C . PRO A 1 85 ? -4.877 -15.827 4.125 1.00 97.12 85 PRO A C 1
ATOM 671 O O . PRO A 1 85 ? -4.657 -16.367 3.037 1.00 97.12 85 PRO A O 1
ATOM 674 N N . GLY A 1 86 ? -6.103 -15.429 4.478 1.00 97.81 86 GLY A N 1
ATOM 675 C CA . GLY A 1 86 ? -7.264 -15.469 3.593 1.00 97.81 86 GLY A CA 1
ATOM 676 C C . GLY A 1 86 ? -7.128 -14.477 2.442 1.00 97.81 86 GLY A C 1
ATOM 677 O O . GLY A 1 86 ? -7.456 -14.824 1.304 1.00 97.81 86 GLY A O 1
ATOM 678 N N . TRP A 1 87 ? -6.554 -13.300 2.705 1.00 98.12 87 TRP A N 1
ATOM 679 C CA . TRP A 1 87 ? -6.232 -12.320 1.670 1.00 98.12 87 TRP A CA 1
ATOM 680 C C . TRP A 1 87 ? -5.205 -12.861 0.671 1.00 98.12 87 TRP A C 1
ATOM 682 O O . TRP A 1 87 ? -5.455 -12.870 -0.534 1.00 98.12 87 TRP A O 1
ATOM 692 N N . ASP A 1 88 ? -4.097 -13.422 1.157 1.00 97.12 88 ASP A N 1
ATOM 693 C CA . ASP A 1 88 ? -3.065 -14.021 0.302 1.00 97.12 88 ASP A CA 1
ATOM 694 C C . ASP A 1 88 ? -3.633 -15.142 -0.584 1.00 97.12 88 ASP A C 1
ATOM 696 O O . ASP A 1 88 ? -3.347 -15.224 -1.784 1.00 97.12 88 ASP A O 1
ATOM 700 N N . ALA A 1 89 ? -4.464 -16.013 -0.005 1.00 97.69 89 ALA A N 1
ATOM 701 C CA . ALA A 1 89 ? -5.135 -17.080 -0.740 1.00 97.69 89 ALA A CA 1
ATOM 702 C C . ALA A 1 89 ? -6.129 -16.525 -1.775 1.00 97.69 89 ALA A C 1
ATOM 704 O O . ALA A 1 89 ? -6.224 -17.052 -2.889 1.00 97.69 89 ALA A O 1
ATOM 705 N N . HIS A 1 90 ? -6.851 -15.454 -1.434 1.00 97.69 90 HIS A N 1
ATOM 706 C CA . HIS A 1 90 ? -7.757 -14.765 -2.344 1.00 97.69 90 HIS A CA 1
ATOM 707 C C . HIS A 1 90 ? -7.005 -14.198 -3.552 1.00 97.69 90 HIS A C 1
ATOM 709 O O . HIS A 1 90 ? -7.380 -14.503 -4.685 1.00 97.69 90 HIS A O 1
ATOM 715 N N . VAL A 1 91 ? -5.927 -13.440 -3.330 1.00 97.88 91 VAL A N 1
ATOM 716 C CA . VAL A 1 91 ? -5.132 -12.820 -4.401 1.00 97.88 91 VAL A CA 1
ATOM 717 C C . VAL A 1 91 ? -4.558 -13.882 -5.340 1.00 97.88 91 VAL A C 1
ATOM 719 O O . VAL A 1 91 ? -4.732 -13.780 -6.552 1.00 97.88 91 VAL A O 1
ATOM 722 N N . ARG A 1 92 ? -3.975 -14.969 -4.810 1.00 97.12 92 ARG A N 1
ATOM 723 C CA . ARG A 1 92 ? -3.465 -16.084 -5.641 1.00 97.12 92 ARG A CA 1
ATOM 724 C C . ARG A 1 92 ? -4.542 -16.719 -6.513 1.00 97.12 92 ARG A C 1
ATOM 726 O O . ARG A 1 92 ? -4.271 -17.114 -7.641 1.00 97.12 92 ARG A O 1
ATOM 733 N N . ARG A 1 93 ? -5.755 -16.859 -5.977 1.00 97.75 93 ARG A N 1
ATOM 734 C CA . ARG A 1 93 ? -6.880 -17.476 -6.687 1.00 97.75 93 ARG A CA 1
ATOM 735 C C . ARG A 1 93 ? -7.427 -16.573 -7.793 1.00 97.75 93 ARG A C 1
ATOM 737 O O . ARG A 1 93 ? -7.848 -17.091 -8.822 1.00 97.75 93 ARG A O 1
ATOM 744 N N . VAL A 1 94 ? -7.475 -15.260 -7.565 1.00 97.50 94 VAL A N 1
ATOM 745 C CA . VAL A 1 94 ? -8.075 -14.289 -8.499 1.00 97.50 94 VAL A CA 1
ATOM 746 C C . VAL A 1 94 ? -7.076 -13.799 -9.553 1.00 97.50 94 VAL A C 1
ATOM 748 O O . VAL A 1 94 ? -7.496 -13.485 -10.664 1.00 97.50 94 VAL A O 1
ATOM 751 N N . SER A 1 95 ? -5.775 -13.828 -9.255 1.00 97.62 95 SER A N 1
ATOM 752 C CA . SER A 1 95 ? -4.696 -13.466 -10.184 1.00 97.62 95 SER A CA 1
ATOM 753 C C . SER A 1 95 ? -3.764 -14.652 -10.475 1.00 97.62 95 SER A C 1
ATOM 755 O O . SER A 1 95 ? -2.587 -14.622 -10.110 1.00 97.62 95 SER A O 1
ATOM 757 N N . PRO A 1 96 ? -4.258 -15.723 -11.127 1.00 97.38 96 PRO A N 1
ATOM 758 C CA . PRO A 1 96 ? -3.467 -16.924 -11.393 1.00 97.38 96 PRO A CA 1
ATOM 759 C C . PRO A 1 96 ? -2.313 -16.700 -12.381 1.00 97.38 96 PRO A C 1
ATOM 761 O O . PRO A 1 96 ? -1.415 -17.538 -12.439 1.00 97.38 96 PRO A O 1
ATOM 764 N N . ARG A 1 97 ? -2.323 -15.614 -13.171 1.00 97.94 97 ARG A N 1
ATOM 765 C CA . ARG A 1 97 ? -1.218 -15.259 -14.079 1.00 97.94 97 ARG A CA 1
ATOM 766 C C . ARG A 1 97 ? -0.172 -14.356 -13.428 1.00 97.94 97 ARG A C 1
ATOM 768 O O . ARG A 1 97 ? 0.815 -14.036 -14.087 1.00 97.94 97 ARG A O 1
ATOM 775 N N . TRP A 1 98 ? -0.369 -13.940 -12.176 1.00 98.12 98 TRP A N 1
ATOM 776 C CA . TRP A 1 98 ? 0.619 -13.132 -11.470 1.00 98.12 98 TRP A CA 1
ATOM 777 C C . TRP A 1 98 ? 1.911 -13.923 -11.263 1.00 98.12 98 TRP A C 1
ATOM 779 O O . TRP A 1 98 ? 1.924 -14.967 -10.609 1.00 98.12 98 TRP A O 1
ATOM 789 N N . ASP A 1 99 ? 3.007 -13.389 -11.795 1.00 96.75 99 ASP A N 1
ATOM 790 C CA . ASP A 1 99 ? 4.339 -13.965 -11.666 1.00 96.75 99 ASP A CA 1
ATOM 791 C C . ASP A 1 99 ? 5.366 -12.854 -11.449 1.00 96.75 99 ASP A C 1
ATOM 793 O O . ASP A 1 99 ? 5.869 -12.231 -12.389 1.00 96.75 99 ASP A O 1
ATOM 797 N N . ALA A 1 100 ? 5.681 -12.609 -10.177 1.00 96.00 100 ALA A N 1
ATOM 798 C CA . ALA A 1 100 ? 6.621 -11.568 -9.803 1.00 96.00 100 ALA A CA 1
ATOM 799 C C . ALA A 1 100 ? 8.021 -11.803 -10.397 1.00 96.00 100 ALA A C 1
ATOM 801 O O . ALA A 1 100 ? 8.669 -10.861 -10.842 1.00 96.00 100 ALA A O 1
ATOM 802 N N . ALA A 1 101 ? 8.484 -13.055 -10.460 1.00 96.25 101 ALA A N 1
ATOM 803 C CA . ALA A 1 101 ? 9.818 -13.358 -10.968 1.00 96.25 101 ALA A CA 1
ATOM 804 C C . ALA A 1 101 ? 9.921 -13.060 -12.470 1.00 96.25 101 ALA A C 1
ATOM 806 O O . ALA A 1 101 ? 10.867 -12.399 -12.899 1.00 96.25 101 ALA A O 1
ATOM 807 N N . THR A 1 102 ? 8.921 -13.475 -13.251 1.00 97.00 102 THR A N 1
ATOM 808 C CA . THR A 1 102 ? 8.903 -13.215 -14.697 1.00 97.00 102 THR A CA 1
ATOM 809 C C . THR A 1 102 ? 8.744 -11.725 -15.009 1.00 97.00 102 THR A C 1
ATOM 811 O O . THR A 1 102 ? 9.390 -11.224 -15.932 1.00 97.00 102 THR A O 1
ATOM 814 N N . ILE A 1 103 ? 7.942 -10.985 -14.232 1.00 97.19 103 ILE A N 1
ATOM 815 C CA . ILE A 1 103 ? 7.845 -9.522 -14.367 1.00 97.19 103 ILE A CA 1
ATOM 816 C C . ILE A 1 103 ? 9.208 -8.871 -14.100 1.00 97.19 103 ILE A C 1
ATOM 818 O O . ILE A 1 103 ? 9.646 -8.062 -14.919 1.00 97.19 103 ILE A O 1
ATOM 822 N N . ARG A 1 104 ? 9.907 -9.252 -13.017 1.00 96.75 104 ARG A N 1
ATOM 823 C CA . ARG A 1 104 ? 11.245 -8.727 -12.698 1.00 96.75 104 ARG A CA 1
ATOM 824 C C . ARG A 1 104 ? 12.200 -8.894 -13.871 1.00 96.75 104 ARG A C 1
ATOM 826 O O . ARG A 1 104 ? 12.851 -7.936 -14.284 1.00 96.75 104 ARG A O 1
ATOM 833 N N . ASP A 1 105 ? 12.250 -10.097 -14.436 1.00 97.00 105 ASP A N 1
ATOM 834 C CA . ASP A 1 105 ? 13.137 -10.420 -15.553 1.00 97.00 105 ASP A CA 1
ATOM 835 C C . ASP A 1 105 ? 12.761 -9.640 -16.825 1.00 97.00 105 ASP A C 1
ATOM 837 O O . ASP A 1 105 ? 13.638 -9.180 -17.564 1.00 97.00 105 ASP A O 1
ATOM 841 N N . ALA A 1 106 ? 11.462 -9.435 -17.068 1.00 96.38 106 ALA A N 1
ATOM 842 C CA . ALA A 1 106 ? 10.963 -8.673 -18.208 1.00 96.38 106 ALA A CA 1
ATOM 843 C C . ALA A 1 106 ? 11.335 -7.180 -18.137 1.00 96.38 106 ALA A C 1
ATOM 845 O O . ALA A 1 106 ? 11.603 -6.571 -19.180 1.00 96.38 106 ALA A O 1
ATOM 846 N N . VAL A 1 107 ? 11.395 -6.593 -16.936 1.00 97.06 107 VAL A N 1
ATOM 847 C CA . VAL A 1 107 ? 11.693 -5.160 -16.747 1.00 97.06 107 VAL A CA 1
ATOM 848 C C . VAL A 1 107 ? 13.157 -4.855 -16.413 1.00 97.06 107 VAL A C 1
ATOM 850 O O . VAL A 1 107 ? 13.577 -3.710 -16.546 1.00 97.06 107 VAL A O 1
ATOM 853 N N . ALA A 1 108 ? 13.973 -5.858 -16.070 1.00 94.50 108 ALA A N 1
ATOM 854 C CA . ALA A 1 108 ? 15.358 -5.688 -15.603 1.00 94.50 108 ALA A CA 1
ATOM 855 C C . ALA A 1 108 ? 16.300 -4.905 -16.544 1.00 94.50 108 ALA A C 1
ATOM 857 O O . ALA A 1 108 ? 17.346 -4.431 -16.110 1.00 94.50 108 ALA A O 1
ATOM 858 N N . LYS A 1 109 ? 15.974 -4.804 -17.839 1.00 92.94 109 LYS A N 1
ATOM 859 C CA . LYS A 1 109 ? 16.802 -4.130 -18.862 1.00 92.94 109 LYS A CA 1
ATOM 860 C C . LYS A 1 109 ? 16.207 -2.818 -19.379 1.00 92.94 109 LYS A C 1
ATOM 862 O O . LYS A 1 109 ? 16.657 -2.337 -20.415 1.00 92.94 109 LYS A O 1
ATOM 867 N N . ILE A 1 110 ? 15.173 -2.294 -18.728 1.00 97.25 110 ILE A N 1
ATOM 868 C CA . ILE A 1 110 ? 14.586 -1.003 -19.092 1.00 97.25 110 ILE A CA 1
ATOM 869 C C . ILE A 1 110 ? 15.504 0.100 -18.555 1.00 97.25 110 ILE A C 1
ATOM 871 O O . ILE A 1 110 ? 15.737 0.194 -17.350 1.00 97.25 110 ILE A O 1
ATOM 875 N N . ASP A 1 111 ? 16.055 0.913 -19.454 1.00 96.50 111 ASP A N 1
ATOM 876 C CA . ASP A 1 111 ? 16.972 1.999 -19.097 1.00 96.50 111 ASP A CA 1
ATOM 877 C C . ASP A 1 111 ? 16.215 3.117 -18.360 1.00 96.50 111 ASP A C 1
ATOM 879 O O . ASP A 1 111 ? 15.224 3.646 -18.864 1.00 96.50 111 ASP A O 1
ATOM 883 N N . GLY A 1 112 ? 16.672 3.475 -17.159 1.00 95.38 112 GLY A N 1
ATOM 884 C CA . GLY A 1 112 ? 15.984 4.412 -16.264 1.00 95.38 112 GLY A CA 1
ATOM 885 C C . GLY A 1 112 ? 14.978 3.782 -15.289 1.00 95.38 112 GLY A C 1
ATOM 886 O O . GLY A 1 112 ? 14.269 4.519 -14.598 1.00 95.38 112 GLY A O 1
ATOM 887 N N . LEU A 1 113 ? 14.919 2.447 -15.199 1.00 97.56 113 LEU A N 1
ATOM 888 C CA . LEU A 1 113 ? 14.146 1.710 -14.195 1.00 97.56 113 LEU A CA 1
ATOM 889 C C . LEU A 1 113 ? 15.085 0.917 -13.274 1.00 97.56 113 LEU A C 1
ATOM 891 O O . LEU A 1 113 ? 15.872 0.092 -13.734 1.00 97.56 113 LEU A O 1
ATOM 895 N N . ARG A 1 114 ? 14.996 1.135 -11.958 1.00 96.62 114 ARG A N 1
ATOM 896 C CA . ARG A 1 114 ? 15.861 0.469 -10.968 1.00 96.62 114 ARG A CA 1
ATOM 897 C C . ARG A 1 114 ? 15.045 -0.164 -9.856 1.00 96.62 114 ARG A C 1
ATOM 899 O O . ARG A 1 114 ? 14.217 0.509 -9.259 1.00 96.62 114 ARG A O 1
ATOM 906 N N . GLU A 1 115 ? 15.305 -1.426 -9.537 1.00 97.06 115 GLU A N 1
ATOM 907 C CA . GLU A 1 115 ? 14.635 -2.117 -8.427 1.00 97.06 115 GLU A CA 1
ATOM 908 C C . GLU A 1 115 ? 14.886 -1.390 -7.093 1.00 97.06 115 GLU A C 1
ATOM 910 O O . GLU A 1 115 ? 15.992 -0.890 -6.834 1.00 97.06 115 GLU A O 1
ATOM 915 N N . GLN A 1 116 ? 13.838 -1.282 -6.275 1.00 96.19 116 GLN A N 1
ATOM 916 C CA . GLN A 1 116 ? 13.952 -0.783 -4.906 1.00 96.19 116 GLN A CA 1
ATOM 917 C C . GLN A 1 116 ? 14.511 -1.865 -3.977 1.00 96.19 116 GLN A C 1
ATOM 919 O O . GLN A 1 116 ? 14.587 -3.045 -4.315 1.00 96.19 116 GLN A O 1
ATOM 924 N N . GLU A 1 117 ? 14.884 -1.452 -2.776 1.00 94.50 117 GLU A N 1
ATOM 925 C CA . GLU A 1 117 ? 15.380 -2.305 -1.707 1.00 94.50 117 GLU A CA 1
ATOM 926 C C . GLU A 1 117 ? 14.401 -3.458 -1.394 1.00 94.50 117 GLU A C 1
ATOM 928 O O . GLU A 1 117 ? 13.188 -3.336 -1.574 1.00 94.50 117 GLU A O 1
ATOM 933 N N . SER A 1 118 ? 14.915 -4.597 -0.910 1.00 94.56 118 SER A N 1
ATOM 934 C CA . SER A 1 118 ? 14.123 -5.829 -0.732 1.00 94.56 118 SER A CA 1
ATOM 935 C C . SER A 1 118 ? 12.928 -5.677 0.214 1.00 94.56 118 SER A C 1
ATOM 937 O O . SER A 1 118 ? 11.964 -6.421 0.101 1.00 94.56 118 SER A O 1
ATOM 939 N N . GLU A 1 119 ? 12.978 -4.713 1.134 1.00 92.31 119 GLU A N 1
ATOM 940 C CA . GLU A 1 119 ? 11.887 -4.372 2.059 1.00 92.31 119 GLU A CA 1
ATOM 941 C C . GLU A 1 119 ? 10.655 -3.750 1.378 1.00 92.31 119 GLU A C 1
ATOM 943 O O . GLU A 1 119 ? 9.580 -3.686 1.980 1.00 92.31 119 GLU A O 1
ATOM 948 N N . HIS A 1 120 ? 10.797 -3.301 0.128 1.00 92.44 120 HIS A N 1
ATOM 949 C CA . HIS A 1 120 ? 9.703 -2.806 -0.709 1.00 92.44 120 HIS A CA 1
ATOM 950 C C . HIS A 1 120 ? 9.122 -3.886 -1.630 1.00 92.44 120 HIS A C 1
ATOM 952 O O . HIS A 1 120 ? 8.107 -3.649 -2.286 1.00 92.44 120 HIS A O 1
ATOM 958 N N . GLN A 1 121 ? 9.742 -5.068 -1.663 1.00 95.69 121 GLN A N 1
ATOM 959 C CA . GLN A 1 121 ? 9.322 -6.201 -2.479 1.00 95.69 121 GLN A CA 1
ATOM 960 C C . GLN A 1 121 ? 8.534 -7.198 -1.622 1.00 95.69 121 GLN A C 1
ATOM 962 O O . GLN A 1 121 ? 8.892 -7.480 -0.478 1.00 95.69 121 GLN A O 1
ATOM 967 N N . ASN A 1 122 ? 7.474 -7.783 -2.175 1.00 95.62 122 ASN A N 1
ATOM 968 C CA . ASN A 1 122 ? 6.763 -8.897 -1.548 1.00 95.62 122 ASN A CA 1
ATOM 969 C C . ASN A 1 122 ? 6.172 -9.835 -2.626 1.00 95.62 122 ASN A C 1
ATOM 971 O O . ASN A 1 122 ? 6.240 -9.522 -3.815 1.00 95.62 122 ASN A O 1
ATOM 975 N N . PRO A 1 123 ? 5.594 -11.000 -2.270 1.00 96.19 123 PRO A N 1
ATOM 976 C CA . PRO A 1 123 ? 5.080 -11.952 -3.260 1.00 96.19 123 PRO A CA 1
ATOM 977 C C . PRO A 1 123 ? 4.052 -11.387 -4.254 1.00 96.19 123 PRO A C 1
ATOM 979 O O . PRO A 1 123 ? 3.901 -11.940 -5.342 1.00 96.19 123 PRO A O 1
ATOM 982 N N . PHE A 1 124 ? 3.357 -10.308 -3.894 1.00 97.56 124 PHE A N 1
ATOM 983 C CA . PHE A 1 124 ? 2.318 -9.644 -4.680 1.00 97.56 124 PHE A CA 1
ATOM 984 C C . PHE A 1 124 ? 2.662 -8.187 -5.015 1.00 97.56 124 PHE A C 1
ATOM 986 O O . PHE A 1 124 ? 1.800 -7.461 -5.494 1.00 97.56 124 PHE A O 1
ATOM 993 N N . LYS A 1 125 ? 3.897 -7.736 -4.784 1.00 97.44 125 LYS A N 1
ATOM 994 C CA . LYS A 1 125 ? 4.320 -6.369 -5.090 1.00 97.44 125 LYS A CA 1
ATOM 995 C C . LYS A 1 125 ? 5.764 -6.332 -5.528 1.00 97.44 125 LYS A C 1
ATOM 997 O O . LYS A 1 125 ? 6.636 -6.856 -4.836 1.00 97.44 125 LYS A O 1
ATOM 1002 N N . GLN A 1 126 ? 6.002 -5.633 -6.630 1.00 97.31 126 GLN A N 1
ATOM 1003 C CA . GLN A 1 126 ? 7.345 -5.235 -7.010 1.00 97.31 126 GLN A CA 1
ATOM 1004 C C . GLN A 1 126 ? 7.447 -3.735 -7.195 1.00 97.31 126 GLN A C 1
ATOM 1006 O O . GLN A 1 126 ? 6.639 -3.154 -7.915 1.00 97.31 126 GLN A O 1
ATOM 1011 N N . SER A 1 127 ? 8.461 -3.134 -6.589 1.00 97.00 127 SER A N 1
ATOM 1012 C CA . SER A 1 127 ? 8.640 -1.686 -6.558 1.00 97.00 127 SER A CA 1
ATOM 1013 C C . SER A 1 127 ? 9.949 -1.269 -7.206 1.00 97.00 127 SER A C 1
ATOM 1015 O O . SER A 1 127 ? 11.010 -1.834 -6.933 1.00 97.00 127 SER A O 1
ATOM 1017 N N . TYR A 1 128 ? 9.881 -0.225 -8.026 1.00 97.62 128 TYR A N 1
ATOM 1018 C CA . TYR A 1 128 ? 11.009 0.321 -8.771 1.00 97.62 128 TYR A CA 1
ATOM 1019 C C . TYR A 1 128 ? 11.088 1.839 -8.610 1.00 97.62 128 TYR A C 1
ATOM 1021 O O . TYR A 1 128 ? 10.084 2.518 -8.395 1.00 97.62 128 TYR A O 1
ATOM 1029 N N . TYR A 1 129 ? 12.298 2.373 -8.707 1.00 96.81 129 TYR A N 1
ATOM 1030 C CA . TYR A 1 129 ? 12.563 3.782 -8.939 1.00 96.81 129 TYR A CA 1
ATOM 1031 C C . TYR A 1 129 ? 12.561 4.059 -10.443 1.00 96.81 129 TYR A C 1
ATOM 1033 O O . TYR A 1 129 ? 13.139 3.294 -11.218 1.00 96.81 129 TYR A O 1
ATOM 1041 N N . VAL A 1 130 ? 11.954 5.177 -10.835 1.00 97.06 130 VAL A N 1
ATOM 1042 C CA . VAL A 1 130 ? 11.931 5.678 -12.214 1.00 97.06 130 VAL A CA 1
ATOM 1043 C C . VAL A 1 130 ? 12.726 6.974 -12.290 1.00 97.06 130 VAL A C 1
ATOM 1045 O O . VAL A 1 130 ? 12.465 7.917 -11.535 1.00 97.06 130 VAL A O 1
ATOM 1048 N N . GLU A 1 131 ? 13.672 7.039 -13.223 1.00 93.25 131 GLU A N 1
ATOM 1049 C CA . GLU A 1 131 ? 14.375 8.276 -13.559 1.00 93.25 131 GLU A CA 1
ATOM 1050 C C . GLU A 1 131 ? 13.395 9.298 -14.143 1.00 93.25 131 GLU A C 1
ATOM 1052 O O . GLU A 1 131 ? 12.747 9.060 -15.163 1.00 93.25 131 GLU A O 1
ATOM 1057 N N . HIS A 1 132 ? 13.281 10.456 -13.487 1.00 87.88 132 HIS A N 1
ATOM 1058 C CA . HIS A 1 132 ? 12.255 11.453 -13.795 1.00 87.88 132 HIS A CA 1
ATOM 1059 C C . HIS A 1 132 ? 12.292 11.918 -15.260 1.00 87.88 132 HIS A C 1
ATOM 1061 O O . HIS A 1 132 ? 11.254 12.007 -15.912 1.00 87.88 132 HIS A O 1
ATOM 1067 N N . GLU A 1 133 ? 13.491 12.148 -15.791 1.00 90.31 133 GLU A N 1
ATOM 1068 C CA . GLU A 1 133 ? 13.728 12.631 -17.158 1.00 90.31 133 GLU A CA 1
ATOM 1069 C C . GLU A 1 133 ? 13.331 11.607 -18.230 1.00 90.31 133 GLU A C 1
ATOM 1071 O O . GLU A 1 133 ? 13.021 11.975 -19.362 1.00 90.31 133 GLU A O 1
ATOM 1076 N N . ARG A 1 134 ? 13.312 10.319 -17.870 1.00 92.06 134 ARG A N 1
ATOM 1077 C CA . ARG A 1 134 ? 13.004 9.198 -18.768 1.00 92.06 134 ARG A CA 1
ATOM 1078 C C . ARG A 1 134 ? 11.626 8.600 -18.534 1.00 92.06 134 ARG A C 1
ATOM 1080 O O . ARG A 1 134 ? 11.275 7.633 -19.205 1.00 92.06 134 ARG A O 1
ATOM 1087 N N . ARG A 1 135 ? 10.839 9.171 -17.618 1.00 94.38 135 ARG A N 1
ATOM 1088 C CA . ARG A 1 135 ? 9.540 8.647 -17.181 1.00 94.38 135 ARG A CA 1
ATOM 1089 C C . ARG A 1 135 ? 8.677 8.152 -18.339 1.00 94.38 135 ARG A C 1
ATOM 1091 O O . ARG A 1 135 ? 8.238 7.012 -18.308 1.00 94.38 135 ARG A O 1
ATOM 1098 N N . GLU A 1 136 ? 8.434 8.986 -19.347 1.00 96.06 136 GLU A N 1
ATOM 1099 C CA . G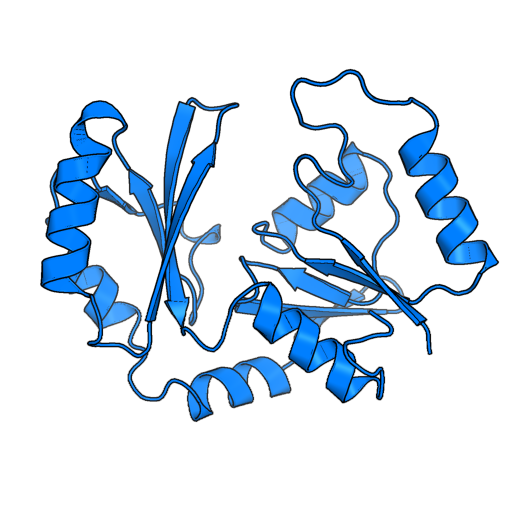LU A 1 136 ? 7.532 8.627 -20.451 1.00 96.06 136 GLU A CA 1
ATOM 1100 C C . GLU A 1 136 ? 8.074 7.453 -21.285 1.00 96.06 136 GLU A C 1
ATOM 1102 O O . GLU A 1 136 ? 7.316 6.558 -21.651 1.00 96.06 136 GLU A O 1
ATOM 1107 N N . ALA A 1 137 ? 9.389 7.403 -21.524 1.00 97.06 137 ALA A N 1
ATOM 1108 C CA . ALA A 1 137 ? 10.024 6.296 -22.238 1.00 97.06 137 ALA A CA 1
ATOM 1109 C C . ALA A 1 137 ? 9.956 4.990 -21.429 1.00 97.06 137 ALA A C 1
ATOM 1111 O O . ALA A 1 137 ? 9.568 3.956 -21.969 1.00 97.06 137 ALA A O 1
ATOM 1112 N N . VAL A 1 138 ? 10.253 5.059 -20.126 1.00 97.31 138 VAL A N 1
ATOM 1113 C CA . VAL A 1 138 ? 10.157 3.915 -19.206 1.00 97.31 138 VAL A CA 1
ATOM 1114 C C . VAL A 1 138 ? 8.727 3.384 -19.154 1.00 97.31 138 VAL A C 1
ATOM 1116 O O . VAL A 1 138 ? 8.521 2.186 -19.309 1.00 97.31 138 VAL A O 1
ATOM 1119 N N . LEU A 1 139 ? 7.731 4.256 -18.965 1.00 96.75 139 LEU A N 1
ATOM 1120 C CA . LEU A 1 139 ? 6.328 3.843 -18.883 1.00 96.75 139 LEU A CA 1
ATOM 1121 C C . LEU A 1 139 ? 5.834 3.228 -20.197 1.00 96.75 139 LEU A C 1
ATOM 1123 O O . LEU A 1 139 ? 5.131 2.223 -20.156 1.00 96.75 139 LEU A O 1
ATOM 1127 N N . SER A 1 140 ? 6.237 3.776 -21.347 1.00 97.56 140 SER A N 1
ATOM 1128 C CA . SER A 1 140 ? 5.909 3.200 -22.657 1.00 97.56 140 SER A CA 1
ATOM 1129 C C . SER A 1 140 ? 6.495 1.795 -22.821 1.00 97.56 140 SER A C 1
ATOM 1131 O O . SER A 1 140 ? 5.796 0.874 -23.235 1.00 97.56 140 SER A O 1
ATOM 1133 N N . GLU A 1 141 ? 7.767 1.609 -22.468 1.00 97.88 141 GLU A N 1
ATOM 1134 C CA . GLU A 1 141 ? 8.441 0.316 -22.592 1.00 97.88 141 GLU A CA 1
ATOM 1135 C C . GLU A 1 141 ? 7.897 -0.723 -21.599 1.00 97.88 141 GLU A C 1
ATOM 1137 O O . GLU A 1 141 ? 7.735 -1.899 -21.939 1.00 97.88 141 GLU A O 1
ATOM 1142 N N . VAL A 1 142 ? 7.557 -0.294 -20.381 1.00 97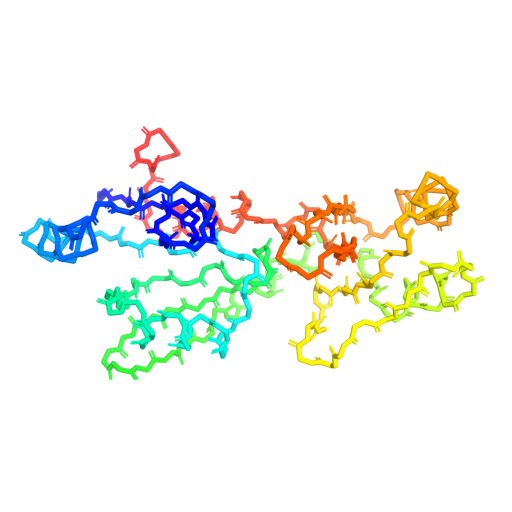.75 142 VAL A N 1
ATOM 1143 C CA . VAL A 1 142 ? 6.863 -1.133 -19.399 1.00 97.75 142 VAL A CA 1
ATOM 1144 C C . VAL A 1 142 ? 5.510 -1.592 -19.948 1.00 97.75 142 VAL A C 1
ATOM 1146 O O . VAL A 1 142 ? 5.213 -2.787 -19.886 1.00 97.75 142 VAL A O 1
ATOM 1149 N N . ASP A 1 143 ? 4.714 -0.688 -20.526 1.00 96.19 143 ASP A N 1
ATOM 1150 C CA . ASP A 1 143 ? 3.410 -1.026 -21.107 1.00 96.19 143 ASP A CA 1
ATOM 1151 C C . ASP A 1 143 ? 3.549 -2.078 -22.223 1.00 96.19 143 ASP A C 1
ATOM 1153 O O . ASP A 1 143 ? 2.829 -3.076 -22.226 1.00 96.19 143 ASP A O 1
ATOM 1157 N N . GLU A 1 144 ? 4.518 -1.933 -23.131 1.00 96.69 144 GLU A N 1
ATOM 1158 C CA . GLU A 1 144 ? 4.775 -2.918 -24.196 1.00 96.69 144 GLU A CA 1
ATOM 1159 C C . GLU A 1 144 ? 5.171 -4.302 -23.647 1.00 96.69 144 GLU A C 1
ATOM 1161 O O . GLU A 1 144 ? 4.762 -5.364 -24.151 1.00 96.69 144 GLU A O 1
ATOM 1166 N N . ARG A 1 145 ? 5.987 -4.315 -22.589 1.00 96.38 145 ARG A N 1
ATOM 1167 C CA . ARG A 1 145 ? 6.549 -5.548 -22.032 1.00 96.38 145 ARG A CA 1
ATOM 1168 C C . ARG A 1 145 ? 5.605 -6.266 -21.079 1.00 96.38 145 ARG A C 1
ATOM 1170 O O . ARG A 1 145 ? 5.647 -7.496 -21.067 1.00 96.38 145 ARG A O 1
ATOM 1177 N N . ILE A 1 146 ? 4.743 -5.559 -20.354 1.00 96.94 146 ILE A N 1
ATOM 1178 C CA . ILE A 1 146 ? 3.999 -6.119 -19.216 1.00 96.94 146 ILE A CA 1
ATOM 1179 C C . ILE A 1 146 ? 2.483 -6.131 -19.434 1.00 96.94 146 ILE A C 1
ATOM 1181 O O . ILE A 1 146 ? 1.849 -7.130 -19.097 1.00 96.94 146 ILE A O 1
ATOM 1185 N N . LYS A 1 147 ? 1.913 -5.085 -20.044 1.00 94.88 147 LYS A N 1
ATOM 1186 C CA . LYS A 1 147 ? 0.468 -4.820 -20.014 1.00 94.88 147 LYS A CA 1
ATOM 1187 C C . LYS A 1 147 ? -0.389 -5.999 -20.486 1.00 94.88 147 LYS A C 1
ATOM 1189 O O . LYS A 1 147 ? -0.274 -6.466 -21.621 1.00 94.88 147 LYS A O 1
ATOM 1194 N N . GLY A 1 148 ? -1.299 -6.437 -19.621 1.00 95.62 148 GLY A N 1
ATOM 1195 C CA . GLY A 1 148 ? -2.286 -7.488 -19.851 1.00 95.62 148 GLY A CA 1
ATOM 1196 C C . GLY A 1 148 ? -1.750 -8.920 -19.754 1.00 95.62 148 GLY A C 1
ATOM 1197 O O . GLY A 1 148 ? -2.505 -9.861 -20.038 1.00 95.62 148 GLY A O 1
ATOM 1198 N N . LYS A 1 149 ? -0.482 -9.124 -19.376 1.00 96.81 149 LYS A N 1
ATOM 1199 C CA . LYS A 1 149 ? 0.170 -10.446 -19.425 1.00 96.81 149 LYS A CA 1
ATOM 1200 C C . LYS A 1 149 ? 0.090 -11.219 -18.104 1.00 96.81 149 LYS A C 1
ATOM 1202 O O . LYS A 1 149 ? 0.045 -12.446 -18.160 1.00 96.81 149 LYS A O 1
ATOM 1207 N N . PHE A 1 150 ? -0.017 -10.539 -16.961 1.00 97.38 150 PHE A N 1
ATOM 1208 C CA . PHE A 1 150 ? 0.207 -11.106 -15.623 1.00 97.38 150 PHE A CA 1
ATOM 1209 C C . PHE A 1 150 ? -0.920 -10.822 -14.613 1.00 97.38 150 PHE A C 1
ATOM 1211 O O . PHE A 1 150 ? -0.690 -10.859 -13.407 1.00 97.38 150 PHE A O 1
ATOM 1218 N N . ASP A 1 151 ? -2.139 -10.533 -15.084 1.00 97.62 151 ASP A N 1
ATOM 1219 C CA . ASP A 1 151 ? -3.250 -10.060 -14.233 1.00 97.62 151 ASP A CA 1
ATOM 1220 C C . ASP A 1 151 ? -2.873 -8.820 -13.408 1.00 97.62 151 ASP A C 1
ATOM 1222 O O . ASP A 1 151 ? -3.343 -8.646 -12.286 1.00 97.62 151 ASP A O 1
ATOM 1226 N N . GLU A 1 152 ? -1.992 -7.979 -13.940 1.00 97.44 152 GLU A N 1
ATOM 1227 C CA . GLU A 1 152 ? -1.352 -6.902 -13.205 1.00 97.44 152 GLU A CA 1
ATOM 1228 C C . GLU A 1 152 ? -2.077 -5.559 -13.320 1.00 97.44 152 GLU A C 1
ATOM 1230 O O . GLU A 1 152 ? -2.826 -5.281 -14.258 1.00 97.44 152 GLU A O 1
ATOM 1235 N N . VAL A 1 153 ? -1.778 -4.690 -12.365 1.00 97.25 153 VAL A N 1
ATOM 1236 C CA . VAL A 1 153 ? -1.943 -3.248 -12.448 1.00 97.25 153 VAL A CA 1
ATOM 1237 C C . VAL A 1 153 ? -0.584 -2.599 -12.207 1.00 97.25 153 VAL A C 1
ATOM 1239 O O . VAL A 1 153 ? 0.213 -3.060 -11.387 1.00 97.25 153 VAL A O 1
ATOM 1242 N N . ILE A 1 154 ? -0.321 -1.528 -12.949 1.00 96.81 154 ILE A N 1
ATOM 1243 C CA . ILE A 1 154 ? 0.917 -0.759 -12.869 1.00 96.81 154 ILE A CA 1
ATOM 1244 C C . ILE A 1 154 ? 0.568 0.596 -12.263 1.00 96.81 154 ILE A C 1
ATOM 1246 O O . ILE A 1 154 ? -0.240 1.344 -12.819 1.00 96.81 154 ILE A O 1
ATOM 1250 N N . VAL A 1 155 ? 1.156 0.910 -11.113 1.00 95.12 155 VAL A N 1
ATOM 1251 C CA . VAL A 1 155 ? 0.887 2.139 -10.366 1.00 95.12 155 VAL A CA 1
ATOM 1252 C C . VAL A 1 155 ? 2.139 2.999 -10.370 1.00 95.12 155 VAL A C 1
ATOM 1254 O O . VAL A 1 155 ? 3.139 2.668 -9.742 1.00 95.12 155 VAL A O 1
ATOM 1257 N N . TYR A 1 156 ? 2.081 4.130 -11.069 1.00 94.50 156 TYR A N 1
ATOM 1258 C CA . TYR A 1 156 ? 3.117 5.152 -10.986 1.00 94.50 156 TYR A CA 1
ATOM 1259 C C . TYR A 1 156 ? 2.738 6.203 -9.943 1.00 94.50 156 TYR A C 1
ATOM 1261 O O . TYR A 1 156 ? 1.627 6.737 -9.957 1.00 94.50 156 TYR A O 1
ATOM 1269 N N . SER A 1 157 ? 3.682 6.557 -9.079 1.00 89.88 157 SER A N 1
ATOM 1270 C CA . SER A 1 157 ? 3.551 7.678 -8.155 1.00 89.88 157 SER A CA 1
ATOM 1271 C C . SER A 1 157 ? 4.838 8.498 -8.095 1.00 89.88 157 SER A C 1
ATOM 1273 O O . SER A 1 157 ? 5.884 8.101 -8.606 1.00 89.88 157 SER A O 1
ATOM 1275 N N . PHE A 1 158 ? 4.754 9.696 -7.520 1.00 87.88 158 PHE A N 1
ATOM 1276 C CA . PHE A 1 158 ? 5.901 10.584 -7.370 1.00 87.88 158 PHE A CA 1
ATOM 1277 C C . PHE A 1 158 ? 6.074 10.965 -5.905 1.00 87.88 158 PHE A C 1
ATOM 1279 O O . PHE A 1 158 ? 5.187 11.580 -5.299 1.00 87.88 158 PHE A O 1
ATOM 1286 N N . ASP A 1 159 ? 7.230 10.610 -5.353 1.00 83.25 159 ASP A N 1
ATOM 1287 C CA . ASP A 1 159 ? 7.659 11.064 -4.043 1.00 83.25 159 ASP A CA 1
ATOM 1288 C C . ASP A 1 159 ? 8.281 12.456 -4.175 1.00 83.25 159 ASP A C 1
ATOM 1290 O O . ASP A 1 159 ? 9.456 12.624 -4.508 1.00 83.25 159 ASP A O 1
ATOM 1294 N N . SER A 1 160 ? 7.468 13.471 -3.886 1.00 76.62 160 SER A N 1
ATOM 1295 C CA . SER A 1 160 ? 7.877 14.872 -3.935 1.00 76.62 160 SER A CA 1
ATOM 1296 C C . SER A 1 160 ? 8.922 15.246 -2.883 1.00 76.62 160 SER A C 1
ATOM 1298 O O . SER A 1 160 ? 9.574 16.272 -3.047 1.00 76.62 160 SER A O 1
ATOM 1300 N N . ARG A 1 161 ? 9.085 14.464 -1.805 1.00 73.44 161 ARG A N 1
ATOM 1301 C CA . ARG A 1 161 ? 10.072 14.761 -0.752 1.00 73.44 161 ARG A CA 1
ATOM 1302 C C . ARG A 1 161 ? 11.484 14.432 -1.215 1.00 73.44 161 ARG A C 1
ATOM 1304 O O . ARG A 1 161 ? 12.402 15.206 -0.970 1.00 73.44 161 ARG A O 1
ATOM 1311 N N . HIS A 1 162 ? 11.642 13.304 -1.903 1.00 77.25 162 HIS A N 1
ATOM 1312 C CA . HIS A 1 162 ? 12.943 12.831 -2.379 1.00 77.25 162 HIS A CA 1
ATOM 1313 C C . HIS A 1 162 ? 13.159 13.043 -3.883 1.00 77.25 162 HIS A C 1
ATOM 1315 O O . HIS A 1 162 ? 14.227 12.712 -4.392 1.00 77.25 162 HIS A O 1
ATOM 1321 N N . GLY A 1 163 ? 12.159 13.571 -4.597 1.00 81.12 163 GLY A N 1
ATOM 1322 C CA . GLY A 1 163 ? 12.221 13.804 -6.040 1.00 81.12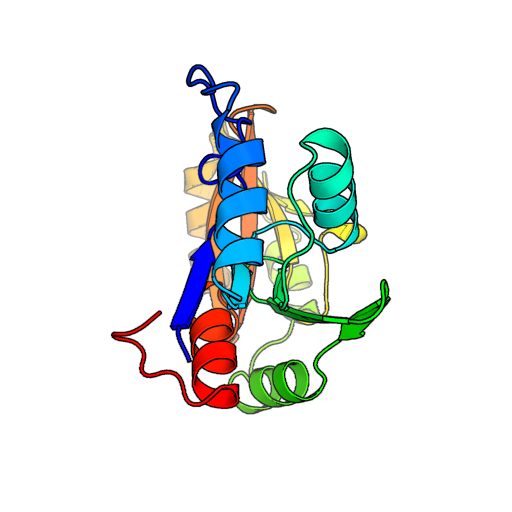 163 GLY A CA 1
ATOM 1323 C C . GLY A 1 163 ? 12.287 12.514 -6.859 1.00 81.12 163 GLY A C 1
ATOM 1324 O O . GLY A 1 163 ? 12.896 12.498 -7.926 1.00 81.12 163 GLY A O 1
ATOM 1325 N N . LYS A 1 164 ? 11.707 11.418 -6.354 1.00 84.50 164 LYS A N 1
ATOM 1326 C CA . LYS A 1 164 ? 11.812 10.084 -6.962 1.00 84.50 164 LYS A CA 1
ATOM 1327 C C . LYS A 1 164 ? 10.489 9.664 -7.598 1.00 84.50 164 LYS A C 1
ATOM 1329 O O . LYS A 1 164 ? 9.440 9.729 -6.958 1.00 84.50 164 LYS A O 1
ATOM 1334 N N . GLY A 1 165 ? 10.541 9.189 -8.843 1.00 93.69 165 GLY A N 1
ATOM 1335 C CA . GLY A 1 165 ? 9.441 8.427 -9.433 1.00 93.69 165 GLY A CA 1
ATOM 1336 C C . GLY A 1 165 ? 9.418 7.019 -8.845 1.00 93.69 165 GLY A C 1
ATOM 1337 O O . GLY A 1 165 ? 10.472 6.399 -8.706 1.00 93.69 165 GLY A O 1
ATOM 1338 N N . LEU A 1 166 ? 8.235 6.529 -8.492 1.00 94.81 166 LEU A N 1
ATOM 1339 C CA . LEU A 1 166 ? 8.013 5.190 -7.959 1.00 94.81 166 LEU A CA 1
ATOM 1340 C C . LEU A 1 166 ? 7.071 4.448 -8.905 1.00 94.81 166 LEU A C 1
ATOM 1342 O O . LEU A 1 166 ? 6.056 5.004 -9.326 1.00 94.81 166 LEU A O 1
ATOM 1346 N N . LEU A 1 167 ? 7.407 3.208 -9.239 1.00 97.06 167 LEU A N 1
ATOM 1347 C CA . LEU A 1 167 ? 6.591 2.345 -10.081 1.00 97.06 167 LEU A CA 1
ATOM 1348 C C . LEU A 1 167 ? 6.369 1.017 -9.372 1.00 97.06 167 LEU A C 1
ATOM 1350 O O . LEU A 1 167 ? 7.329 0.292 -9.112 1.00 97.06 167 LEU A O 1
ATOM 1354 N N . ASP A 1 168 ? 5.110 0.713 -9.091 1.00 97.38 168 ASP A N 1
ATOM 1355 C CA . ASP A 1 168 ? 4.698 -0.520 -8.442 1.00 97.38 168 ASP A CA 1
ATOM 1356 C C . ASP A 1 168 ? 3.952 -1.420 -9.431 1.00 97.38 168 ASP A C 1
ATOM 1358 O O . ASP A 1 168 ? 3.019 -0.986 -10.111 1.00 97.38 168 ASP A O 1
ATOM 1362 N N . PHE A 1 169 ? 4.343 -2.688 -9.478 1.00 98.06 169 PHE A N 1
ATOM 1363 C CA . PHE A 1 169 ? 3.608 -3.762 -10.135 1.00 98.06 169 PHE A CA 1
ATOM 1364 C C . PHE A 1 169 ? 2.881 -4.563 -9.067 1.00 98.06 169 PHE A C 1
ATOM 1366 O O . PHE A 1 169 ? 3.515 -5.050 -8.128 1.00 98.06 169 PHE A O 1
ATOM 1373 N N . LEU A 1 170 ? 1.571 -4.724 -9.229 1.00 97.62 170 LEU A N 1
ATOM 1374 C CA . LEU A 1 170 ? 0.702 -5.436 -8.293 1.00 97.62 170 LEU A CA 1
ATOM 1375 C C . LEU A 1 170 ? -0.267 -6.320 -9.091 1.00 97.62 170 LEU A C 1
ATOM 1377 O O . LEU A 1 170 ? -0.582 -5.979 -10.231 1.00 97.62 170 LEU A O 1
ATOM 1381 N N . PRO A 1 171 ? -0.820 -7.402 -8.528 1.00 98.12 171 PRO A N 1
ATOM 1382 C CA . PRO A 1 171 ? -2.028 -8.010 -9.061 1.00 98.12 171 PRO A CA 1
ATOM 1383 C C . PRO A 1 171 ? -3.158 -6.974 -9.118 1.00 98.12 171 PRO A C 1
ATOM 1385 O O . PRO A 1 171 ? -3.390 -6.247 -8.154 1.00 98.12 171 PRO A O 1
ATOM 1388 N N . ALA A 1 172 ? -3.929 -6.937 -10.203 1.00 96.50 172 ALA A N 1
ATOM 1389 C CA . ALA A 1 172 ? -5.101 -6.070 -10.332 1.00 96.50 172 ALA A CA 1
ATOM 1390 C C . ALA A 1 172 ? -6.167 -6.360 -9.257 1.00 96.50 172 ALA A C 1
ATOM 1392 O O . ALA A 1 172 ? -6.979 -5.494 -8.934 1.00 96.50 172 ALA A O 1
ATOM 1393 N N . SER A 1 173 ? -6.147 -7.561 -8.667 1.00 96.62 173 SER A N 1
ATOM 1394 C CA . SER A 1 173 ? -6.990 -7.930 -7.528 1.00 96.62 173 SER A CA 1
ATOM 1395 C C . SER A 1 173 ? -6.472 -7.419 -6.179 1.00 96.62 173 SER A C 1
ATOM 1397 O O . SER A 1 173 ? -7.188 -7.540 -5.189 1.00 96.62 173 SER A O 1
ATOM 1399 N N . ALA A 1 174 ? -5.253 -6.878 -6.103 1.00 97.25 174 ALA A N 1
ATOM 1400 C CA . ALA A 1 174 ? -4.573 -6.497 -4.866 1.00 97.25 174 ALA A CA 1
ATOM 1401 C C . ALA A 1 174 ? -4.151 -5.020 -4.897 1.00 97.25 174 ALA A C 1
ATOM 1403 O O . ALA A 1 174 ? -2.991 -4.668 -5.095 1.00 97.25 174 ALA A O 1
ATOM 1404 N N . THR A 1 175 ? -5.137 -4.148 -4.708 1.00 97.06 175 THR A N 1
ATOM 1405 C CA . THR A 1 175 ? -4.995 -2.690 -4.674 1.00 97.06 175 THR A CA 1
ATOM 1406 C C . THR A 1 175 ? -5.541 -2.150 -3.359 1.00 97.06 175 THR A C 1
ATOM 1408 O O . THR A 1 175 ? -6.295 -2.833 -2.667 1.00 97.06 175 THR A O 1
ATOM 1411 N N . LYS A 1 176 ? -5.240 -0.887 -3.036 1.00 96.75 176 LYS A N 1
ATOM 1412 C CA . LYS A 1 176 ? -5.839 -0.181 -1.890 1.00 96.75 176 LYS A CA 1
ATOM 1413 C C . LYS A 1 176 ? -7.364 -0.337 -1.840 1.00 96.75 176 LYS A C 1
ATOM 1415 O O . LYS A 1 176 ? -7.923 -0.604 -0.781 1.00 96.75 176 LYS A O 1
ATOM 1420 N N . GLN A 1 177 ? -8.023 -0.202 -2.992 1.00 95.69 177 GLN A N 1
ATOM 1421 C CA . GLN A 1 177 ? -9.471 -0.340 -3.090 1.00 95.69 177 GLN A CA 1
ATOM 1422 C C . GLN A 1 177 ? -9.917 -1.778 -2.810 1.00 95.69 177 GLN A C 1
ATOM 1424 O O . GLN A 1 177 ? -10.765 -1.989 -1.951 1.00 95.69 177 GLN A O 1
ATOM 1429 N N . THR A 1 178 ? -9.363 -2.771 -3.509 1.00 96.75 178 THR A N 1
ATOM 1430 C CA . THR A 1 178 ? -9.825 -4.163 -3.373 1.00 96.75 178 THR A CA 1
ATOM 1431 C C . THR A 1 178 ? -9.508 -4.753 -1.999 1.00 96.75 178 THR A C 1
ATOM 1433 O O . THR A 1 178 ? -10.310 -5.523 -1.478 1.00 96.75 178 THR A O 1
ATOM 1436 N N . ALA A 1 179 ? -8.402 -4.340 -1.373 1.00 97.81 179 ALA A N 1
ATOM 1437 C CA . ALA A 1 179 ? -8.079 -4.697 0.005 1.00 97.81 179 ALA A CA 1
ATOM 1438 C C . ALA A 1 179 ? -9.119 -4.141 0.989 1.00 97.81 179 ALA A C 1
ATOM 1440 O O . ALA A 1 179 ? -9.639 -4.878 1.825 1.00 97.81 179 ALA A O 1
ATOM 1441 N N . LEU A 1 180 ? -9.491 -2.863 0.853 1.00 97.06 180 LEU A N 1
ATOM 1442 C CA . LEU A 1 180 ? -10.530 -2.265 1.690 1.00 97.06 180 LEU A CA 1
ATOM 1443 C C . LEU A 1 180 ? -11.898 -2.925 1.470 1.00 97.06 180 LEU A C 1
ATOM 1445 O O . LEU A 1 180 ? -12.630 -3.159 2.428 1.00 97.06 180 LEU A O 1
ATOM 1449 N N . GLU A 1 181 ? -12.243 -3.249 0.223 1.00 96.06 181 GLU A N 1
ATOM 1450 C CA . GLU A 1 181 ? -13.484 -3.959 -0.097 1.00 96.06 181 GLU A CA 1
ATOM 1451 C C . GLU A 1 181 ? -13.531 -5.349 0.551 1.00 96.06 181 GLU A C 1
ATOM 1453 O O . GLU A 1 181 ? -14.563 -5.716 1.111 1.00 96.06 181 GLU A O 1
ATOM 1458 N N . TYR A 1 182 ? -12.415 -6.083 0.537 1.00 96.75 182 TYR A N 1
ATOM 1459 C CA . TYR A 1 182 ? -12.284 -7.374 1.214 1.00 96.75 182 TYR A CA 1
ATOM 1460 C C . TYR A 1 182 ? -12.464 -7.246 2.735 1.00 96.75 182 TYR A C 1
ATOM 1462 O O . TYR A 1 182 ? -13.221 -8.013 3.330 1.00 96.75 182 TYR A O 1
ATOM 1470 N N . VAL A 1 183 ? -11.839 -6.242 3.365 1.00 97.06 183 VAL A N 1
ATOM 1471 C CA . VAL A 1 183 ? -12.015 -5.967 4.804 1.00 97.06 183 VAL A CA 1
ATOM 1472 C C . VAL A 1 183 ? -13.470 -5.610 5.113 1.00 97.06 183 VAL A C 1
ATOM 1474 O O . VAL A 1 183 ? -14.058 -6.146 6.049 1.00 97.06 183 VAL A O 1
ATOM 1477 N N . ALA A 1 184 ? -14.090 -4.743 4.314 1.00 95.56 184 ALA A N 1
ATOM 1478 C CA . ALA A 1 184 ? -15.480 -4.354 4.513 1.00 95.56 184 ALA A CA 1
ATOM 1479 C C . ALA A 1 184 ? -16.433 -5.557 4.427 1.00 95.56 184 ALA A C 1
ATOM 1481 O O . ALA A 1 184 ? -17.305 -5.709 5.285 1.00 95.56 184 ALA A O 1
ATOM 1482 N N . GLU A 1 185 ? -16.234 -6.440 3.444 1.00 94.56 185 GLU A N 1
ATOM 1483 C CA . GLU A 1 185 ? -17.011 -7.671 3.291 1.00 94.56 185 GLU A CA 1
ATOM 1484 C C . GLU A 1 185 ? -16.824 -8.619 4.485 1.00 94.56 185 GLU A C 1
ATOM 1486 O O . GLU A 1 185 ? -17.816 -9.083 5.052 1.00 94.56 185 GLU A O 1
ATOM 1491 N N . ALA A 1 186 ? -15.581 -8.838 4.929 1.00 93.62 186 ALA A N 1
ATOM 1492 C CA . ALA A 1 186 ? -15.269 -9.687 6.082 1.00 93.62 186 ALA A CA 1
ATOM 1493 C C . ALA A 1 186 ? -15.937 -9.202 7.384 1.00 93.62 186 ALA A C 1
ATOM 1495 O O . ALA A 1 186 ? -16.302 -10.011 8.238 1.00 93.62 186 ALA A O 1
ATOM 1496 N N . HIS A 1 187 ? -16.155 -7.890 7.514 1.00 92.44 187 HIS A N 1
ATOM 1497 C CA . HIS A 1 187 ? -16.825 -7.263 8.656 1.00 92.44 187 HIS A CA 1
ATOM 1498 C C . HIS A 1 187 ? -18.324 -6.980 8.429 1.00 92.44 187 HIS A C 1
ATOM 1500 O O . HIS A 1 187 ? -18.966 -6.328 9.257 1.00 92.44 187 HIS A O 1
ATOM 1506 N N . GLY A 1 188 ? -18.906 -7.458 7.322 1.00 91.62 188 GLY A N 1
ATOM 1507 C CA . GLY A 1 188 ? -20.324 -7.267 7.001 1.00 91.62 188 GLY A CA 1
ATOM 1508 C C . GLY A 1 188 ? -20.730 -5.799 6.818 1.00 91.62 188 GLY A C 1
ATOM 1509 O O . GLY A 1 188 ? -21.891 -5.449 7.039 1.00 91.62 188 GLY A O 1
ATOM 1510 N N . CYS A 1 189 ? -19.784 -4.930 6.453 1.00 89.25 189 CYS A N 1
ATOM 1511 C CA . CYS A 1 189 ? -20.009 -3.510 6.214 1.00 89.25 189 CYS A CA 1
ATOM 1512 C C . CYS A 1 189 ? -20.316 -3.263 4.724 1.00 89.25 189 CYS A C 1
ATOM 1514 O O . CYS A 1 189 ? -19.485 -3.571 3.865 1.00 89.25 189 CYS A O 1
ATOM 1516 N N . PRO A 1 190 ? -21.489 -2.709 4.363 1.00 84.81 190 PRO A N 1
ATOM 1517 C CA . PRO A 1 190 ? -21.776 -2.351 2.978 1.00 84.81 190 PRO A CA 1
ATOM 1518 C C . PRO A 1 190 ? -20.810 -1.274 2.472 1.00 84.81 190 PRO A C 1
ATOM 1520 O O . PRO A 1 190 ? -20.556 -0.309 3.181 1.00 84.81 190 PRO A O 1
ATOM 1523 N N . LYS A 1 191 ? -20.386 -1.341 1.200 1.00 79.88 191 LYS A N 1
ATOM 1524 C CA . LYS A 1 191 ? -19.480 -0.340 0.586 1.00 79.88 191 LYS A CA 1
ATOM 1525 C C . LYS A 1 191 ? -19.925 1.122 0.762 1.00 79.88 191 LYS A C 1
ATOM 1527 O O . LYS A 1 191 ? -19.091 2.010 0.787 1.00 79.88 191 LYS A O 1
ATOM 1532 N N . ARG A 1 192 ? -21.236 1.382 0.865 1.00 81.31 192 ARG A N 1
ATOM 1533 C CA . ARG A 1 192 ? -21.805 2.730 1.082 1.00 81.31 192 ARG A CA 1
ATOM 1534 C C . ARG A 1 192 ? -21.661 3.253 2.522 1.00 81.31 192 ARG A C 1
ATOM 1536 O O . ARG A 1 192 ? -22.114 4.359 2.795 1.00 81.31 192 ARG A O 1
ATOM 1543 N N . GLU A 1 193 ? -21.168 2.427 3.440 1.00 80.12 193 GLU A N 1
ATOM 1544 C CA . GLU A 1 193 ? -21.023 2.709 4.877 1.00 80.12 193 GLU A CA 1
ATOM 1545 C C . GLU A 1 193 ? -19.550 2.679 5.338 1.00 80.12 193 GLU A C 1
ATOM 1547 O O . GLU A 1 193 ? -19.294 2.708 6.544 1.00 80.12 193 GLU A O 1
ATOM 1552 N N . VAL A 1 194 ? -18.615 2.611 4.379 1.00 79.31 194 VAL A N 1
ATOM 1553 C CA . VAL A 1 194 ? -17.152 2.669 4.548 1.00 79.31 194 VAL A CA 1
ATOM 1554 C C . VAL A 1 194 ? -16.642 4.036 4.113 1.00 79.31 194 VAL A C 1
ATOM 1556 O O . VAL A 1 194 ? -17.154 4.535 3.084 1.00 79.31 194 VAL A O 1
#

Radius of gyration: 17.61 Å; chains: 1; bounding box: 39×41×46 Å

Foldseek 3Di:
DFEDEWEADPTQAPNDPDDDDPCSQVCQQVVCVVVVHQYEYLYLADPVVVVVSCVVRVHDDGQWYCYNQQQWIWGDDPNDTDTDVVSVVVLCVVFVLADPVVLCVLLVPQPQWAWDDCSSDDSFKTKIWGDPVCVVVSVVSSCVRPPPRGCWDWDWDADPVVRIIMIMIGRPCGGSVNSVVVVCVVVVHPPVSD

pLDDT: mean 94.91, std 4.89, range [71.81, 98.75]

Sequence (194 aa):
MKILATDLDRTLLPNGHWEADPQAIALFNELTVEHGTFVVYVTGRNLDLTEKAIEEFGVRHPDVLCGDVGTTIRTYDEGRWTPDPGWDAHVRRVSPRWDAATIRDAVAKIDGLREQESEHQNPFKQSYYVEHERREAVLSEVDERIKGKFDEVIVYSFDSRHGKGLLDFLPASATKQTALEYVAEAHGCPKREV

Secondary structure (DSSP, 8-state):
--EEEE-TBTTTBS-SSSPPPTTHHHHHHHHHHHTT-EEEEE-SS-HHHHHHHHHHHTPPPPSEEEEGGGTEEEEEETTEEEE-HHHHHHHHHH-TT--HHHHHHHHTT-TTEEEPPGGG-BTTBEEEEE-GGGHHHHHHHHHHHHTTSSSEEEEEEEETTTTEEEEEEEETTSSHHHHHHHHHHHTT--GGG-